Protein AF-A0A954RVG5-F1 (afdb_monomer_lite)

Radius of gyration: 23.66 Å; chains: 1; bounding box: 52×85×51 Å

Foldseek 3Di:
DDDDDDDDDDDDDDPDDPPPDPPPDPDDDQDDLVVLLVCLLVLPLVSQVSLLVLLVVQLPDPAREQPPSSLLSSLSLQLLPLDLSNLVSLLSQLVHHHHSNVQSSLQSNLSSLYPNCLVVLLVLLPPPSYDNLSNLSSLLSCVVVVHVSSLVSLVVQVVVVLCCCVPVVDDDDDSSLVSLLLALDPVSLVVLVVCLVVDDDPSNVSSVVSSVSSNLLNDDLVVLLVLCQDLEVVPLVSNLSSLVSCLVVPAPVCLVCLQPRDHRPVDDCPDPSSVVSNVSSVVSNSSRSSNCSVVD

Secondary structure (DSSP, 8-state):
-------------------------TTSPPPPHHHHHHHHHTT-TTHHHHHHHHHHHHHHSSS--TT-HHHHHHHHHHTT--SHHHHHHHHHHHHH--HHHHHHHHHHHHHH--GGGHHHHHHHTT-TTS-HH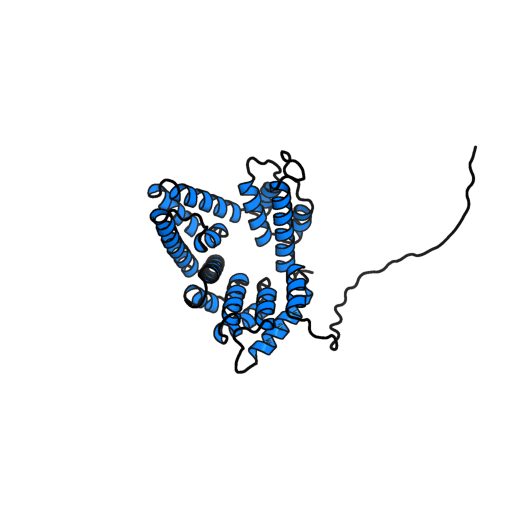HHHHHHHHHHHTT-HHHHHHHHHHHHHHHHHHHHH---SPPHHHHHHHT---HHHHHHHHHHGGG--HHHHHHHHHHHHHHHHHHS-HHHHHHHHH---GGGHHHHHHHHHHHHHH--GGGHHHHHTPPPPTTS-TTSHHHHHHHHHHHHHHHHHHHHTTT--

Sequence (296 aa):
MSTAIQRWWGHATIGAAMLVACVVSAGGEEPTPEELRARIEAADPSVVPIARRWLGKGSDVEQIPEDDPRLVVALNGVEAYQDQESARLAGLLYRRAGGAVRSAAAAAIAAIGTPAVLSDLKQIVWDQRLDLATRCRAAESLVQLNEDLGRQFLLLQYDLYRLELETFGGGNMGPAREALQRLGDESLRAELQRRIPTATGKLRRNIETLLEDMQINSESIPALVARVADPTRANSYARYTALAALSRKGDHQQLALLQDLQPWQELPADHAQQVALRQAARDAVLTIRRRCWQAE

pLDDT: mean 87.05, std 18.52, range [25.8, 98.69]

Structure (mmCIF, N/CA/C/O backbone):
data_AF-A0A954RVG5-F1
#
_entry.id   AF-A0A954RVG5-F1
#
loop_
_atom_site.group_PDB
_atom_site.id
_atom_site.type_symbol
_atom_site.label_atom_id
_atom_site.label_alt_id
_atom_site.label_comp_id
_atom_site.label_asym_id
_atom_site.label_entity_id
_atom_site.label_seq_id
_atom_site.pdbx_PDB_ins_code
_atom_site.Cartn_x
_atom_site.Cartn_y
_atom_site.Cartn_z
_atom_site.occupancy
_atom_site.B_iso_or_equiv
_atom_site.auth_seq_id
_atom_site.auth_comp_id
_atom_site.auth_asym_id
_atom_site.auth_atom_id
_atom_site.pdbx_PDB_model_num
ATOM 1 N N . MET A 1 1 ? 26.357 65.828 14.580 1.00 33.94 1 MET A N 1
ATOM 2 C CA . MET A 1 1 ? 26.135 65.939 13.120 1.00 33.94 1 MET A CA 1
ATOM 3 C C . MET A 1 1 ? 27.484 65.750 12.447 1.00 33.94 1 MET A C 1
ATOM 5 O O . MET A 1 1 ? 28.394 66.460 12.827 1.00 33.94 1 MET A O 1
ATOM 9 N N . SER A 1 2 ? 27.756 64.854 11.513 1.00 33.44 2 SER A N 1
ATOM 10 C CA . SER A 1 2 ? 27.086 63.692 10.934 1.00 33.44 2 SER A CA 1
ATOM 11 C C . SER A 1 2 ? 28.245 62.874 10.345 1.00 33.44 2 SER A C 1
ATOM 13 O O . SER A 1 2 ? 29.152 63.460 9.753 1.00 33.44 2 SER A O 1
ATOM 15 N N . THR A 1 3 ? 28.285 61.570 10.589 1.00 32.97 3 THR A N 1
ATOM 16 C CA . THR A 1 3 ? 29.420 60.700 10.266 1.00 32.97 3 THR A CA 1
ATOM 17 C C . THR A 1 3 ? 29.486 60.398 8.771 1.00 32.97 3 THR A C 1
ATOM 19 O O . THR A 1 3 ? 28.484 60.083 8.134 1.00 32.97 3 THR A O 1
ATOM 22 N N . ALA A 1 4 ? 30.698 60.484 8.228 1.00 32.16 4 ALA A N 1
ATOM 23 C CA . ALA A 1 4 ? 31.070 59.980 6.917 1.00 32.16 4 ALA A CA 1
ATOM 24 C C . ALA A 1 4 ? 30.939 58.449 6.839 1.00 32.16 4 ALA A C 1
ATOM 26 O O . ALA A 1 4 ? 31.095 57.777 7.855 1.00 32.16 4 ALA A O 1
ATOM 27 N N . ILE A 1 5 ? 30.737 57.911 5.629 1.00 35.84 5 ILE A N 1
ATOM 28 C CA . ILE A 1 5 ? 31.632 56.934 4.976 1.00 35.84 5 ILE A CA 1
ATOM 29 C C . ILE A 1 5 ? 31.167 56.681 3.527 1.00 35.84 5 ILE A C 1
ATOM 31 O O . ILE A 1 5 ? 30.031 56.939 3.141 1.00 35.84 5 ILE A O 1
ATOM 35 N N . GLN A 1 6 ? 32.149 56.291 2.722 1.00 32.00 6 GLN A N 1
ATOM 36 C CA . GLN A 1 6 ? 32.281 56.334 1.274 1.00 32.00 6 GLN A CA 1
ATOM 37 C C . GLN A 1 6 ? 31.420 55.359 0.449 1.00 32.00 6 GLN A C 1
ATOM 39 O O . GLN A 1 6 ? 31.084 54.253 0.853 1.00 32.00 6 GLN A O 1
ATOM 44 N N . ARG A 1 7 ? 31.208 55.819 -0.792 1.00 30.69 7 ARG A N 1
ATOM 45 C CA . ARG A 1 7 ? 30.925 55.137 -2.070 1.00 30.69 7 ARG A CA 1
ATOM 46 C C . ARG A 1 7 ? 31.481 53.707 -2.224 1.00 30.69 7 ARG A C 1
ATOM 48 O O . ARG A 1 7 ? 32.674 53.523 -2.014 1.00 30.69 7 ARG A O 1
ATOM 55 N N . TRP A 1 8 ? 30.707 52.830 -2.880 1.00 26.59 8 TRP A N 1
ATOM 56 C CA . TRP A 1 8 ? 31.049 52.257 -4.203 1.00 26.59 8 TRP A CA 1
ATOM 57 C C . TRP A 1 8 ? 29.844 51.562 -4.875 1.00 26.59 8 TRP A C 1
ATOM 59 O O . TRP A 1 8 ? 28.972 51.028 -4.201 1.00 26.59 8 TRP A O 1
ATOM 69 N N . TRP A 1 9 ? 29.783 51.651 -6.209 1.00 34.00 9 TRP A N 1
ATOM 70 C CA . TRP A 1 9 ? 28.701 51.208 -7.104 1.00 34.00 9 TRP A CA 1
ATOM 71 C C . TRP A 1 9 ? 28.963 49.804 -7.673 1.00 34.00 9 TRP A C 1
ATOM 73 O O . TRP A 1 9 ? 30.118 49.443 -7.880 1.00 34.00 9 TRP A O 1
ATOM 83 N N . GLY A 1 10 ? 27.907 49.075 -8.054 1.00 25.80 10 GLY A N 1
ATOM 84 C CA . GLY A 1 10 ? 28.038 47.886 -8.902 1.00 25.80 10 GLY A CA 1
ATOM 85 C C . GLY A 1 10 ? 26.709 47.196 -9.206 1.00 25.80 10 GLY A C 1
ATOM 86 O O . GLY A 1 10 ? 26.202 46.435 -8.394 1.00 25.80 10 GLY A O 1
ATOM 87 N N . HIS A 1 11 ? 26.158 47.476 -10.386 1.00 35.03 11 HIS A N 1
ATOM 88 C CA . HIS A 1 11 ? 24.995 46.817 -10.979 1.00 35.03 11 HIS A CA 1
ATOM 89 C C . HIS A 1 11 ? 25.213 45.307 -11.181 1.00 35.03 11 HIS A C 1
ATOM 91 O O . HIS A 1 11 ? 26.220 44.918 -11.764 1.00 35.03 11 HIS A O 1
ATOM 97 N N . ALA A 1 12 ? 24.217 44.487 -10.834 1.00 25.95 12 ALA A N 1
ATOM 98 C CA . ALA A 1 12 ? 23.963 43.196 -11.479 1.00 25.95 12 ALA A CA 1
ATOM 99 C C . ALA A 1 12 ? 22.501 42.778 -11.250 1.00 25.95 12 ALA A C 1
ATOM 101 O O . ALA A 1 12 ? 22.143 42.182 -10.237 1.00 25.95 12 ALA A O 1
ATOM 102 N N . THR A 1 13 ? 21.641 43.122 -12.202 1.00 34.66 13 THR A N 1
ATOM 103 C CA . THR A 1 13 ? 20.273 42.611 -12.305 1.00 34.66 13 THR A CA 1
ATOM 104 C C . THR A 1 13 ? 20.353 41.181 -12.844 1.00 34.66 13 THR A C 1
ATOM 106 O O . THR A 1 13 ? 20.544 40.987 -14.041 1.00 34.66 13 THR A O 1
ATOM 109 N N . ILE A 1 14 ? 20.245 40.168 -11.980 1.00 30.91 14 ILE A N 1
ATOM 110 C CA . ILE A 1 14 ? 20.099 38.770 -12.414 1.00 30.91 14 ILE A CA 1
ATOM 111 C C . ILE A 1 14 ? 18.604 38.462 -12.475 1.00 30.91 14 ILE A C 1
ATOM 113 O O . ILE A 1 14 ? 17.992 38.014 -11.511 1.00 30.91 14 ILE A O 1
ATOM 117 N N . GLY A 1 15 ? 18.012 38.750 -13.632 1.00 34.16 15 GLY A N 1
ATOM 118 C CA . GLY A 1 15 ? 16.804 38.075 -14.083 1.00 34.16 15 GLY A CA 1
ATOM 119 C C . GLY A 1 15 ? 17.222 36.785 -14.778 1.00 34.16 15 GLY A C 1
ATOM 120 O O . GLY A 1 15 ? 17.688 36.828 -15.911 1.00 34.16 15 GLY A O 1
ATOM 121 N N . ALA A 1 16 ? 17.081 35.651 -14.099 1.00 29.30 16 ALA A N 1
ATOM 122 C CA . ALA A 1 16 ? 17.195 34.335 -14.712 1.00 29.30 16 ALA A CA 1
ATOM 123 C C . ALA A 1 16 ? 15.858 33.618 -14.526 1.00 29.30 16 ALA A C 1
ATOM 125 O O . ALA A 1 16 ? 15.574 33.045 -13.477 1.00 29.30 16 ALA A O 1
ATOM 126 N N . ALA A 1 17 ? 15.015 33.705 -15.555 1.00 33.44 17 ALA A N 1
ATOM 127 C CA . ALA A 1 17 ? 13.885 32.812 -15.725 1.00 33.44 17 ALA A CA 1
ATOM 128 C C . ALA A 1 17 ? 14.432 31.383 -15.849 1.00 33.44 17 ALA A C 1
ATOM 130 O O . ALA A 1 17 ? 15.145 31.060 -16.800 1.00 33.44 17 ALA A O 1
ATOM 131 N N . MET A 1 18 ? 14.128 30.541 -14.864 1.00 28.31 18 MET A N 1
ATOM 132 C CA . MET A 1 18 ? 14.480 29.125 -14.860 1.00 28.31 18 MET A CA 1
ATOM 133 C C . MET A 1 18 ? 13.471 28.372 -15.739 1.00 28.31 18 MET A C 1
ATOM 135 O O . MET A 1 18 ? 12.511 27.776 -15.268 1.00 28.31 18 MET A O 1
ATOM 139 N N . LEU A 1 19 ? 13.670 28.458 -17.053 1.00 31.05 19 LEU A N 1
ATOM 140 C CA . LEU A 1 19 ? 13.076 27.548 -18.027 1.00 31.05 19 LEU A CA 1
ATOM 141 C C . LEU A 1 19 ? 13.917 26.267 -18.008 1.00 31.05 19 LEU A C 1
ATOM 143 O O . LEU A 1 19 ? 14.935 26.168 -18.694 1.00 31.05 19 LEU A O 1
ATOM 147 N N . VAL A 1 20 ? 13.520 25.291 -17.188 1.00 33.19 20 VAL A N 1
ATOM 148 C CA . VAL A 1 20 ? 14.051 23.924 -17.267 1.00 33.19 20 VAL A CA 1
ATOM 149 C C . VAL A 1 20 ? 13.417 23.264 -18.488 1.00 33.19 20 VAL A C 1
ATOM 151 O O . VAL A 1 20 ? 12.418 22.561 -18.410 1.00 33.19 20 VAL A O 1
ATOM 154 N N . ALA A 1 21 ? 13.987 23.539 -19.657 1.00 31.28 21 ALA A N 1
ATOM 155 C CA . ALA A 1 21 ? 13.786 22.698 -20.821 1.00 31.28 21 ALA A CA 1
ATOM 156 C C . ALA A 1 21 ? 14.655 21.445 -20.632 1.00 31.28 21 ALA A C 1
ATOM 158 O O . ALA A 1 21 ? 15.883 21.518 -20.702 1.00 31.28 21 ALA A O 1
ATOM 159 N N . CYS A 1 22 ? 14.021 20.299 -20.372 1.00 32.66 22 CYS A N 1
ATOM 160 C CA . CYS A 1 22 ? 14.660 18.986 -20.412 1.00 32.66 22 CYS A CA 1
ATOM 161 C C . CYS A 1 22 ? 15.203 18.710 -21.820 1.00 32.66 22 CYS A C 1
ATOM 163 O O . CYS A 1 22 ? 14.536 18.123 -22.671 1.00 32.66 22 CYS A O 1
ATOM 165 N N . VAL A 1 23 ? 16.451 19.104 -22.059 1.00 34.56 23 VAL A N 1
ATOM 166 C CA . VAL A 1 23 ? 17.260 18.550 -23.139 1.00 34.56 23 VAL A CA 1
ATOM 167 C C . VAL A 1 23 ? 17.678 17.152 -22.696 1.00 34.56 23 VAL A C 1
ATOM 169 O O . VAL A 1 23 ? 18.592 16.979 -21.892 1.00 34.56 23 VAL A O 1
ATOM 172 N N . VAL A 1 24 ? 16.993 16.136 -23.222 1.00 42.44 24 VAL A N 1
ATOM 173 C CA . VAL A 1 24 ? 17.500 14.762 -23.229 1.00 42.44 24 VAL A CA 1
ATOM 174 C C . VAL A 1 24 ? 18.726 14.757 -24.142 1.00 42.44 24 VAL A C 1
ATOM 176 O O . VAL A 1 24 ? 18.619 14.608 -25.357 1.00 42.44 24 VAL A O 1
ATOM 179 N N . SER A 1 25 ? 19.902 14.988 -23.560 1.00 37.78 25 SER A N 1
ATOM 180 C CA . SER A 1 25 ? 21.171 14.792 -24.252 1.00 37.78 25 SER A CA 1
ATOM 181 C C . SER A 1 25 ? 21.358 13.295 -24.493 1.00 37.78 25 SER A C 1
ATOM 183 O O . SER A 1 25 ? 21.479 12.509 -23.554 1.00 37.78 25 SER A O 1
ATOM 185 N N . ALA A 1 26 ? 21.367 12.894 -25.762 1.00 40.69 26 ALA A N 1
ATOM 186 C CA . ALA A 1 26 ? 21.516 11.514 -26.220 1.00 40.69 26 ALA A CA 1
ATOM 187 C C . ALA A 1 26 ? 22.952 10.950 -26.067 1.00 40.69 26 ALA A C 1
ATOM 189 O O . ALA A 1 26 ? 23.330 10.038 -26.795 1.00 40.69 26 ALA A O 1
ATOM 190 N N . GLY A 1 27 ? 23.756 11.479 -25.138 1.00 45.91 27 GLY A N 1
ATOM 191 C CA . GLY A 1 27 ? 25.156 11.083 -24.934 1.00 45.91 27 GLY A CA 1
ATOM 192 C C . GLY A 1 27 ? 25.626 11.034 -23.477 1.00 45.91 27 GLY A C 1
ATOM 193 O O . GLY A 1 27 ? 26.824 10.918 -23.245 1.00 45.91 27 GLY A O 1
ATOM 194 N N . GLY A 1 28 ? 24.721 11.145 -22.497 1.00 63.22 28 GLY A N 1
ATOM 195 C CA . GLY A 1 28 ? 25.058 10.899 -21.091 1.00 63.22 28 GLY A CA 1
ATOM 196 C C . GLY A 1 28 ? 25.112 9.400 -20.794 1.00 63.22 28 GLY A C 1
ATOM 197 O O . GLY A 1 28 ? 24.270 8.649 -21.287 1.00 63.22 28 GLY A O 1
ATOM 198 N N . GLU A 1 29 ? 26.092 8.972 -20.000 1.00 80.12 29 GLU A N 1
ATOM 199 C CA . GLU A 1 29 ? 26.160 7.617 -19.444 1.00 80.12 29 GLU A CA 1
ATOM 200 C C . GLU A 1 29 ? 24.820 7.276 -18.758 1.00 80.12 29 GLU A C 1
ATOM 202 O O . GLU A 1 29 ? 24.269 8.098 -18.019 1.00 80.12 29 GLU A O 1
ATOM 207 N N . GLU A 1 30 ? 24.227 6.113 -19.073 1.00 86.88 30 GLU A N 1
ATOM 208 C CA . GLU A 1 30 ? 22.997 5.685 -18.390 1.00 86.88 30 GLU A CA 1
ATOM 209 C C . GLU A 1 30 ? 23.305 5.512 -16.897 1.00 86.88 30 GLU A C 1
ATOM 211 O O . GLU A 1 30 ? 24.339 4.924 -16.574 1.00 86.88 30 GLU A O 1
ATOM 216 N N . PRO A 1 31 ? 22.434 5.992 -15.988 1.00 93.88 31 PRO A N 1
ATOM 217 C CA . PRO A 1 31 ? 22.730 5.941 -14.565 1.00 93.88 31 PRO A CA 1
ATOM 218 C C . PRO A 1 31 ? 22.914 4.502 -14.080 1.00 93.88 31 PRO A C 1
ATOM 220 O O . PRO A 1 31 ? 22.364 3.550 -14.634 1.00 93.88 31 PRO A O 1
ATOM 223 N N . THR A 1 32 ? 23.652 4.320 -12.999 1.00 96.38 32 THR A N 1
ATOM 224 C CA . THR A 1 32 ? 23.691 3.030 -12.302 1.00 96.38 32 THR A CA 1
ATOM 225 C C . THR A 1 32 ? 22.349 2.747 -11.601 1.00 96.38 32 THR A C 1
ATOM 227 O O . THR A 1 32 ? 21.565 3.673 -11.353 1.00 96.38 32 THR A O 1
ATOM 230 N N . PRO A 1 33 ? 22.031 1.482 -11.258 1.00 96.19 33 PRO A N 1
ATOM 231 C CA . PRO A 1 33 ? 20.866 1.169 -10.425 1.00 96.19 33 PRO A CA 1
ATOM 232 C C . PRO A 1 33 ? 20.853 1.950 -9.103 1.00 96.19 33 PRO A C 1
ATOM 234 O O . PRO A 1 33 ? 19.797 2.384 -8.649 1.00 96.19 33 PRO A O 1
ATOM 237 N N . GLU A 1 34 ? 22.022 2.170 -8.505 1.00 96.38 34 GLU A N 1
ATOM 238 C CA . GLU A 1 34 ? 22.205 2.921 -7.263 1.00 96.38 34 GLU A CA 1
ATOM 239 C C . GLU A 1 34 ? 21.858 4.399 -7.443 1.00 96.38 34 GLU A C 1
ATOM 241 O O . GLU A 1 34 ? 21.127 4.966 -6.631 1.00 96.38 34 GLU A O 1
ATOM 246 N N . GLU A 1 35 ? 22.316 5.013 -8.534 1.00 95.94 35 GLU A N 1
ATOM 247 C CA . GLU A 1 35 ? 21.978 6.398 -8.866 1.00 95.94 35 GLU A CA 1
ATOM 248 C C . GLU A 1 35 ? 20.483 6.566 -9.137 1.00 95.94 35 GLU A C 1
ATOM 250 O O . GLU A 1 35 ? 19.879 7.529 -8.663 1.00 95.94 35 GLU A O 1
ATOM 255 N N . LEU A 1 36 ? 19.861 5.632 -9.867 1.00 93.81 36 LEU A N 1
ATOM 256 C CA . LEU A 1 36 ? 18.421 5.691 -10.116 1.00 93.81 36 LEU A CA 1
ATOM 257 C C . LEU A 1 36 ? 17.623 5.510 -8.816 1.00 93.81 36 LEU A C 1
ATOM 259 O O . LEU A 1 36 ? 16.643 6.221 -8.602 1.00 93.81 36 LEU A O 1
ATOM 263 N N . ARG A 1 37 ? 18.071 4.626 -7.915 1.00 94.50 37 ARG A N 1
ATOM 264 C CA . ARG A 1 37 ? 17.477 4.437 -6.582 1.00 94.50 37 ARG A CA 1
ATOM 265 C C . ARG A 1 37 ? 17.539 5.717 -5.747 1.00 94.50 37 ARG A C 1
ATOM 267 O O . ARG A 1 37 ? 16.512 6.135 -5.222 1.00 94.50 37 ARG A O 1
ATOM 274 N N . ALA A 1 38 ? 18.692 6.382 -5.701 1.00 93.81 38 ALA A N 1
ATOM 275 C CA . ALA A 1 38 ? 18.841 7.651 -4.987 1.00 93.81 38 ALA A CA 1
ATOM 276 C C . ALA A 1 38 ? 17.907 8.742 -5.546 1.00 93.81 38 ALA A C 1
ATOM 278 O O . ALA A 1 38 ? 17.308 9.506 -4.789 1.00 93.81 38 ALA A O 1
ATOM 279 N N . ARG A 1 39 ? 17.721 8.790 -6.872 1.00 92.88 39 ARG A N 1
ATOM 280 C CA . ARG A 1 39 ? 16.767 9.713 -7.513 1.00 92.88 39 ARG A CA 1
ATOM 281 C C . ARG A 1 39 ? 15.310 9.388 -7.167 1.00 92.88 39 ARG A C 1
ATOM 283 O O . ARG A 1 39 ? 14.530 10.306 -6.922 1.00 92.88 39 ARG A O 1
ATOM 290 N N . ILE A 1 40 ? 14.945 8.105 -7.089 1.00 90.44 40 ILE A N 1
ATOM 291 C CA . ILE A 1 40 ? 13.614 7.666 -6.631 1.00 90.44 40 ILE A CA 1
ATOM 292 C C . ILE A 1 40 ? 13.361 8.128 -5.191 1.00 90.44 40 ILE A C 1
ATOM 294 O O . ILE A 1 40 ? 12.302 8.685 -4.901 1.00 90.44 40 ILE A O 1
ATOM 298 N N . GLU A 1 41 ? 14.329 7.925 -4.297 1.00 90.06 41 GLU A N 1
ATOM 299 C CA . GLU A 1 41 ? 14.250 8.340 -2.889 1.00 90.06 41 GLU A CA 1
ATOM 300 C C . GLU A 1 41 ? 14.132 9.862 -2.741 1.00 90.06 41 GLU A C 1
ATOM 302 O O . GLU A 1 41 ? 13.373 10.351 -1.904 1.00 90.06 41 GLU A O 1
ATOM 307 N N . ALA A 1 42 ? 14.818 10.615 -3.602 1.00 90.06 42 ALA A N 1
ATOM 308 C CA . ALA A 1 42 ? 14.743 12.071 -3.657 1.00 90.06 42 ALA A CA 1
ATOM 309 C C . ALA A 1 42 ? 13.446 12.611 -4.288 1.00 90.06 42 ALA A C 1
ATOM 311 O O . ALA A 1 42 ? 13.252 13.827 -4.318 1.00 90.06 42 ALA A O 1
ATOM 312 N N . ALA A 1 43 ? 12.562 11.738 -4.781 1.00 88.06 43 ALA A N 1
ATOM 313 C CA . ALA A 1 43 ? 11.399 12.118 -5.570 1.00 88.06 43 ALA A CA 1
ATOM 314 C C . ALA A 1 43 ? 11.771 12.990 -6.798 1.00 88.06 43 ALA A C 1
ATOM 316 O O . ALA A 1 43 ? 11.108 13.987 -7.074 1.00 88.06 43 ALA A O 1
ATOM 317 N N . ASP A 1 44 ? 12.814 12.616 -7.550 1.00 88.19 44 ASP A N 1
ATOM 318 C CA . ASP A 1 44 ? 13.188 13.254 -8.824 1.00 88.19 44 ASP A CA 1
ATOM 319 C C . ASP A 1 44 ? 12.348 12.714 -10.013 1.00 88.19 44 ASP A C 1
ATOM 321 O O . ASP A 1 44 ? 12.430 11.521 -10.326 1.00 88.19 44 ASP A O 1
ATOM 325 N N . PRO A 1 45 ? 11.572 13.559 -10.725 1.00 84.88 45 PRO A N 1
ATOM 326 C CA . PRO A 1 45 ? 10.753 13.129 -11.864 1.00 84.88 45 PRO A CA 1
ATOM 327 C C . PRO A 1 45 ? 11.570 12.647 -13.077 1.00 84.88 45 PRO A C 1
ATOM 329 O O . PRO A 1 45 ? 11.039 11.938 -13.935 1.00 84.88 45 PRO A O 1
ATOM 332 N N . SER A 1 46 ? 12.874 12.951 -13.162 1.00 87.62 46 SER A N 1
ATOM 333 C CA . SER A 1 46 ? 13.745 12.467 -14.247 1.00 87.62 46 SER A CA 1
ATOM 334 C C . SER A 1 46 ? 13.856 10.935 -14.301 1.00 87.62 46 SER A C 1
ATOM 336 O O . SER A 1 46 ? 14.237 10.369 -15.330 1.00 87.62 46 SER A O 1
ATOM 338 N N . VAL A 1 47 ? 13.472 10.252 -13.216 1.00 89.69 47 VAL A N 1
ATOM 339 C CA . VAL A 1 47 ? 13.435 8.791 -13.093 1.00 89.69 47 VAL A CA 1
ATOM 340 C C . VAL A 1 47 ? 12.538 8.140 -14.149 1.00 89.69 47 VAL A C 1
ATOM 342 O O . VAL A 1 47 ? 12.918 7.098 -14.678 1.00 89.69 47 VAL A O 1
ATOM 345 N N . VAL A 1 48 ? 11.376 8.711 -14.496 1.00 87.69 48 VAL A N 1
ATOM 346 C CA . VAL A 1 48 ? 10.372 8.029 -15.354 1.00 87.69 48 VAL A CA 1
ATOM 347 C C . VAL A 1 48 ? 10.892 7.611 -16.708 1.00 87.69 48 VAL A C 1
ATOM 349 O O . VAL A 1 48 ? 10.798 6.424 -17.031 1.00 87.69 48 VAL A O 1
ATOM 352 N N . PRO A 1 49 ? 11.399 8.541 -17.542 1.00 90.62 49 PRO A N 1
ATOM 353 C CA . PRO A 1 49 ? 11.843 8.169 -18.874 1.00 90.62 49 PRO A CA 1
ATOM 354 C C . PRO A 1 49 ? 12.993 7.159 -18.821 1.00 90.62 49 PRO A C 1
ATOM 356 O O . PRO A 1 49 ? 13.134 6.357 -19.743 1.00 90.62 49 PRO A O 1
ATOM 359 N N . ILE A 1 50 ? 13.798 7.167 -17.754 1.00 93.19 50 ILE A N 1
ATOM 360 C CA . ILE A 1 50 ? 14.911 6.233 -17.563 1.00 93.19 50 ILE A CA 1
ATOM 361 C C . ILE A 1 50 ? 14.378 4.854 -17.158 1.00 93.19 50 ILE A C 1
ATOM 363 O O . ILE A 1 50 ? 14.679 3.865 -17.826 1.00 93.19 50 ILE A O 1
ATOM 367 N N . ALA A 1 51 ? 13.519 4.794 -16.139 1.00 94.06 51 ALA A N 1
ATOM 368 C CA . ALA A 1 51 ? 12.899 3.566 -15.660 1.00 94.06 51 ALA A CA 1
ATOM 369 C C . ALA A 1 51 ? 12.106 2.875 -16.777 1.00 94.06 51 ALA A C 1
ATOM 371 O O . ALA A 1 51 ? 12.367 1.716 -17.085 1.00 94.06 51 ALA A O 1
ATOM 372 N N . ARG A 1 52 ? 11.219 3.590 -17.482 1.00 93.50 52 ARG A N 1
ATOM 373 C CA . ARG A 1 52 ? 10.450 3.012 -18.600 1.00 93.50 52 ARG A CA 1
ATOM 374 C C . ARG A 1 52 ? 11.344 2.500 -19.725 1.00 93.50 52 ARG A C 1
ATOM 376 O O . ARG A 1 52 ? 11.058 1.453 -20.295 1.00 93.50 52 ARG A O 1
ATOM 383 N N . ARG A 1 53 ? 12.451 3.188 -20.024 1.00 94.94 53 ARG A N 1
ATOM 384 C CA . ARG A 1 53 ? 13.428 2.716 -21.015 1.00 94.94 53 ARG A CA 1
ATOM 385 C C . ARG A 1 53 ? 14.087 1.409 -20.577 1.00 94.94 53 ARG A C 1
ATOM 387 O O . ARG A 1 53 ? 14.235 0.515 -21.405 1.00 94.94 53 ARG A O 1
ATOM 394 N N . TRP A 1 54 ? 14.474 1.286 -19.307 1.00 96.06 54 TRP A N 1
ATOM 395 C CA . TRP A 1 54 ? 15.031 0.042 -18.765 1.00 96.06 54 TRP A CA 1
ATOM 396 C C . TRP A 1 54 ? 14.025 -1.101 -18.818 1.00 96.06 54 TRP A C 1
ATOM 398 O O . TRP A 1 54 ? 14.363 -2.175 -19.310 1.00 96.06 54 TRP A O 1
ATOM 408 N N . LEU A 1 55 ? 12.782 -0.854 -18.397 1.00 96.31 55 LEU A N 1
ATOM 409 C CA . LEU A 1 55 ? 11.712 -1.850 -18.457 1.00 96.31 55 LEU A CA 1
ATOM 410 C C . LEU A 1 55 ? 11.398 -2.263 -19.896 1.00 96.31 55 LEU A C 1
ATOM 412 O O . LEU A 1 55 ? 11.233 -3.449 -20.150 1.00 96.31 55 LEU A O 1
ATOM 416 N N . GLY A 1 56 ? 11.368 -1.315 -20.838 1.00 95.12 56 GLY A N 1
ATOM 417 C CA . GLY A 1 56 ? 11.180 -1.589 -22.263 1.00 95.12 56 GLY A CA 1
ATOM 418 C C . GLY A 1 56 ? 12.257 -2.528 -22.801 1.00 95.12 56 GLY A C 1
ATOM 419 O O . GLY A 1 56 ? 11.938 -3.636 -23.226 1.00 95.12 56 GLY A O 1
ATOM 420 N N . LYS A 1 57 ? 13.537 -2.148 -22.654 1.00 94.38 57 LYS A N 1
ATOM 421 C CA . LYS A 1 57 ? 14.680 -2.986 -23.063 1.00 94.38 57 LYS A CA 1
ATOM 422 C C . LYS A 1 57 ? 14.638 -4.373 -22.411 1.00 94.38 57 LYS A C 1
ATOM 424 O O . LYS A 1 57 ? 14.862 -5.372 -23.085 1.00 94.38 57 LYS A O 1
ATOM 429 N N . GLY A 1 58 ? 14.338 -4.444 -21.113 1.00 91.25 58 GLY A N 1
ATOM 430 C CA . GLY A 1 58 ? 14.238 -5.710 -20.384 1.00 91.25 58 GLY A CA 1
ATOM 431 C C . GLY A 1 58 ? 13.005 -6.539 -20.729 1.00 91.25 58 GLY A C 1
ATOM 432 O O . GLY A 1 58 ? 13.007 -7.743 -20.516 1.00 91.25 58 GLY A O 1
ATOM 433 N N . SER A 1 59 ? 11.952 -5.935 -21.276 1.00 90.19 59 SER A N 1
ATOM 434 C CA . SER A 1 59 ? 10.785 -6.672 -21.762 1.00 90.19 59 SER A CA 1
ATOM 435 C C . SER A 1 59 ? 10.991 -7.252 -23.165 1.00 90.19 59 SER A C 1
ATOM 437 O O . SER A 1 59 ? 10.314 -8.216 -23.519 1.00 90.19 59 SER A O 1
ATOM 439 N N . ASP A 1 60 ? 11.946 -6.726 -23.935 1.00 92.25 60 ASP A N 1
ATOM 440 C CA . ASP A 1 60 ? 12.224 -7.156 -25.312 1.00 92.25 60 ASP A CA 1
ATOM 441 C C . ASP A 1 60 ? 13.202 -8.338 -25.400 1.00 92.25 60 ASP A C 1
ATOM 443 O O . ASP A 1 60 ? 13.291 -8.989 -26.441 1.00 92.25 60 ASP A O 1
ATOM 447 N N . VAL A 1 61 ? 13.923 -8.661 -24.320 1.00 91.69 61 VAL A N 1
ATOM 448 C CA . VAL A 1 61 ? 14.823 -9.824 -24.309 1.00 91.69 61 VAL A CA 1
ATOM 449 C C . VAL A 1 61 ? 14.035 -11.134 -24.292 1.00 91.69 61 VAL A C 1
ATOM 451 O O . VAL A 1 61 ? 12.935 -11.217 -23.741 1.00 91.69 61 VAL A O 1
ATOM 454 N N . GLU A 1 62 ? 14.601 -12.181 -24.891 1.00 89.88 62 GLU A N 1
ATOM 455 C CA . GLU A 1 62 ? 13.982 -13.511 -24.939 1.00 89.88 62 GLU A CA 1
ATOM 456 C C . GLU A 1 62 ? 13.869 -14.118 -23.533 1.00 89.88 62 GLU A C 1
ATOM 458 O O . GLU A 1 62 ? 12.778 -14.515 -23.109 1.00 89.88 62 GLU A O 1
ATOM 463 N N . GLN A 1 63 ? 14.976 -14.084 -22.784 1.00 93.25 63 GLN A N 1
ATOM 464 C CA . GLN A 1 63 ? 15.077 -14.560 -21.410 1.00 93.25 63 GLN A CA 1
ATOM 465 C C . GLN A 1 63 ? 15.385 -13.398 -20.464 1.00 93.25 63 GLN A C 1
ATOM 467 O O . GLN A 1 63 ? 16.447 -12.782 -20.535 1.00 93.25 63 GLN A O 1
ATOM 472 N N . ILE A 1 64 ? 14.442 -13.108 -19.568 1.00 94.75 64 ILE A N 1
ATOM 473 C CA . ILE A 1 64 ? 14.569 -12.034 -18.581 1.00 94.75 64 ILE A CA 1
ATOM 474 C C . ILE A 1 64 ? 15.347 -12.578 -17.377 1.00 94.75 64 ILE A C 1
ATOM 476 O O . ILE A 1 64 ? 14.893 -13.565 -16.788 1.00 94.75 64 ILE A O 1
ATOM 480 N N . PRO A 1 65 ? 16.482 -11.969 -16.986 1.00 94.06 65 PRO A N 1
ATOM 481 C CA . PRO A 1 65 ? 17.203 -12.386 -15.790 1.00 94.06 65 PRO A CA 1
ATOM 482 C C . PRO A 1 65 ? 16.328 -12.215 -14.544 1.00 94.06 65 PRO A C 1
ATOM 484 O O . PRO A 1 65 ? 15.680 -11.184 -14.370 1.00 94.06 65 PRO A O 1
ATOM 487 N N . GLU A 1 66 ? 16.312 -13.223 -13.673 1.00 94.25 66 GLU A N 1
ATOM 488 C CA . GLU A 1 66 ? 15.425 -13.248 -12.502 1.00 94.25 66 GLU A CA 1
ATOM 489 C C . GLU A 1 66 ? 15.758 -12.171 -11.461 1.00 94.25 66 GLU A C 1
ATOM 491 O O . GLU A 1 66 ? 14.859 -11.691 -10.773 1.00 94.25 66 GLU A O 1
ATOM 496 N N . ASP A 1 67 ? 17.023 -11.748 -11.405 1.00 95.00 67 ASP A N 1
ATOM 497 C CA . ASP A 1 67 ? 17.556 -10.825 -10.400 1.00 95.00 67 ASP A CA 1
ATOM 498 C C . ASP A 1 67 ? 18.214 -9.585 -11.029 1.00 95.00 67 ASP A C 1
ATOM 500 O O . ASP A 1 67 ? 19.190 -9.057 -10.501 1.00 95.00 67 ASP A O 1
ATOM 504 N N . ASP A 1 68 ? 17.711 -9.110 -12.178 1.00 96.56 68 ASP A N 1
ATOM 505 C CA . ASP A 1 68 ? 18.247 -7.902 -12.819 1.00 96.56 68 ASP A CA 1
ATOM 506 C C . ASP A 1 68 ? 18.003 -6.655 -11.935 1.00 96.56 68 ASP A C 1
ATOM 508 O O . ASP A 1 68 ? 16.856 -6.198 -11.805 1.00 96.56 68 ASP A O 1
ATOM 512 N N . PRO A 1 69 ? 19.058 -6.042 -11.356 1.00 96.38 69 PRO A N 1
ATOM 513 C CA . PRO A 1 69 ? 18.902 -4.909 -10.452 1.00 96.38 69 PRO A CA 1
ATOM 514 C C . PRO A 1 69 ? 18.351 -3.667 -11.161 1.00 96.38 69 PRO A C 1
ATOM 516 O O . PRO A 1 69 ? 17.683 -2.854 -10.521 1.00 96.38 69 PRO A O 1
ATOM 519 N N . ARG A 1 70 ? 18.581 -3.511 -12.473 1.00 96.38 70 ARG A N 1
ATOM 520 C CA . ARG A 1 70 ? 18.011 -2.401 -13.247 1.00 96.38 70 ARG A CA 1
ATOM 521 C C . ARG A 1 70 ? 16.504 -2.545 -13.334 1.00 96.38 70 ARG A C 1
ATOM 523 O O . ARG A 1 70 ? 15.793 -1.577 -13.081 1.00 96.38 70 ARG A O 1
ATOM 530 N N . LEU A 1 71 ? 16.010 -3.743 -13.642 1.00 97.38 71 LEU A N 1
ATOM 531 C CA . LEU A 1 71 ? 14.570 -3.982 -13.733 1.00 97.38 71 LEU A CA 1
ATOM 532 C C . LEU A 1 71 ? 13.893 -3.824 -12.377 1.00 97.38 71 LEU A C 1
ATOM 534 O O . LEU A 1 71 ? 12.875 -3.145 -12.301 1.00 97.38 71 LEU A O 1
ATOM 538 N N . VAL A 1 72 ? 14.485 -4.354 -11.305 1.00 97.25 72 VAL A N 1
ATOM 539 C CA . VAL A 1 72 ? 13.945 -4.189 -9.946 1.00 97.25 72 VAL A CA 1
ATOM 540 C C . VAL A 1 72 ? 13.860 -2.710 -9.556 1.00 97.25 72 VAL A C 1
ATOM 542 O O . VAL A 1 72 ? 12.808 -2.247 -9.119 1.00 97.25 72 VAL A O 1
ATOM 545 N N . VAL A 1 73 ? 14.932 -1.934 -9.751 1.00 96.31 73 VAL A N 1
ATOM 546 C CA . VAL A 1 73 ? 14.919 -0.498 -9.422 1.00 96.31 73 VAL A CA 1
ATOM 547 C C . VAL A 1 73 ? 13.947 0.271 -10.314 1.00 96.31 73 VAL A C 1
ATOM 549 O O . VAL A 1 73 ? 13.224 1.133 -9.821 1.00 96.31 73 VAL A O 1
ATOM 552 N N . ALA A 1 74 ? 13.884 -0.043 -11.607 1.00 96.06 74 ALA A N 1
ATOM 553 C CA . ALA A 1 74 ? 12.954 0.612 -12.516 1.00 96.06 74 ALA A CA 1
ATOM 554 C C . ALA A 1 74 ? 11.487 0.305 -12.169 1.00 96.06 74 ALA A C 1
ATOM 556 O O . ALA A 1 74 ? 10.660 1.210 -12.241 1.00 96.06 74 ALA A O 1
ATOM 557 N N . LEU A 1 75 ? 11.170 -0.919 -11.732 1.00 96.50 75 LEU A N 1
ATOM 558 C CA . LEU A 1 75 ? 9.840 -1.304 -11.244 1.00 96.50 75 LEU A CA 1
ATOM 559 C C . LEU A 1 75 ? 9.444 -0.493 -10.003 1.00 96.50 75 LEU A C 1
ATOM 561 O O . LEU A 1 75 ? 8.360 0.085 -9.978 1.00 96.50 75 LEU A O 1
ATOM 565 N N . ASN A 1 76 ? 10.359 -0.340 -9.042 1.00 91.56 76 ASN A N 1
ATOM 566 C CA . ASN A 1 76 ? 10.161 0.540 -7.882 1.00 91.56 76 ASN A CA 1
ATOM 567 C C . ASN A 1 76 ? 10.025 2.017 -8.286 1.00 91.56 76 ASN A C 1
ATOM 569 O O . ASN A 1 76 ? 9.351 2.794 -7.619 1.00 91.56 76 ASN A O 1
ATOM 573 N N . GLY A 1 77 ? 10.676 2.427 -9.375 1.00 90.06 77 GLY A N 1
ATOM 574 C CA . GLY A 1 77 ? 10.546 3.776 -9.914 1.00 90.06 77 GLY A CA 1
ATOM 575 C C . GLY A 1 77 ? 9.167 4.029 -10.511 1.00 90.06 77 GLY A C 1
ATOM 576 O O . GLY A 1 77 ? 8.606 5.099 -10.296 1.00 90.06 77 GLY A O 1
ATOM 577 N N . VAL A 1 78 ? 8.602 3.051 -11.228 1.00 90.81 78 VAL A N 1
ATOM 578 C CA . VAL A 1 78 ? 7.300 3.205 -11.893 1.00 90.81 78 VAL A CA 1
ATOM 579 C C . VAL A 1 78 ? 6.096 2.892 -10.999 1.00 90.81 78 VAL A C 1
ATOM 581 O O . VAL A 1 78 ? 4.986 3.274 -11.352 1.00 90.81 78 VAL A O 1
ATOM 584 N N . GLU A 1 79 ? 6.277 2.252 -9.838 1.00 88.12 79 GLU A N 1
ATOM 585 C CA . GLU A 1 79 ? 5.162 1.865 -8.952 1.00 88.12 79 GLU A CA 1
ATOM 586 C C . GLU A 1 79 ? 4.327 3.055 -8.450 1.00 88.12 79 GLU A C 1
ATOM 588 O O . GLU A 1 79 ? 3.144 2.910 -8.148 1.00 88.12 79 GLU A O 1
ATOM 593 N N . ALA A 1 80 ? 4.936 4.244 -8.375 1.00 77.62 80 ALA A N 1
ATOM 594 C CA . ALA A 1 80 ? 4.259 5.472 -7.965 1.00 77.62 80 ALA A CA 1
ATOM 595 C C . ALA A 1 80 ? 3.426 6.106 -9.097 1.00 77.62 80 ALA A C 1
ATOM 597 O O . ALA A 1 80 ? 2.666 7.042 -8.844 1.00 77.62 80 ALA A O 1
ATOM 598 N N . TYR A 1 81 ? 3.568 5.611 -10.333 1.00 78.38 81 TYR A N 1
ATOM 599 C CA . TYR A 1 81 ? 2.964 6.182 -11.530 1.00 78.38 81 TYR A CA 1
ATOM 600 C C . TYR A 1 81 ? 1.733 5.403 -11.966 1.00 78.38 81 TYR A C 1
ATOM 602 O O . TYR A 1 81 ? 1.810 4.319 -12.539 1.00 78.38 81 TYR A O 1
ATOM 610 N N . GLN A 1 82 ? 0.572 6.013 -11.767 1.00 78.19 82 GLN A N 1
ATOM 611 C CA . GLN A 1 82 ? -0.719 5.435 -12.127 1.00 78.19 82 GLN A CA 1
ATOM 612 C C . GLN A 1 82 ? -1.049 5.634 -13.616 1.00 78.19 82 GLN A C 1
ATOM 614 O O . GLN A 1 82 ? -2.121 6.118 -13.968 1.00 78.19 82 GLN A O 1
ATOM 619 N N . ASP A 1 83 ? -0.121 5.284 -14.510 1.00 85.50 83 ASP A N 1
ATOM 620 C CA . ASP A 1 83 ? -0.295 5.418 -15.958 1.00 85.50 83 ASP A CA 1
ATOM 621 C C . ASP A 1 83 ? -0.285 4.080 -16.701 1.00 85.50 83 ASP A C 1
ATOM 623 O O . ASP A 1 83 ? 0.212 3.057 -16.225 1.00 85.50 83 ASP A O 1
ATOM 627 N N . GLN A 1 84 ? -0.837 4.111 -17.913 1.00 88.69 84 GLN A N 1
ATOM 628 C CA . GLN A 1 84 ? -1.030 2.929 -18.743 1.00 88.69 84 GLN A CA 1
ATOM 629 C C . GLN A 1 84 ? 0.282 2.295 -19.226 1.00 88.69 84 GLN A C 1
ATOM 631 O O . GLN A 1 84 ? 0.340 1.076 -19.373 1.00 88.69 84 GLN A O 1
ATOM 636 N N . GLU A 1 85 ? 1.332 3.080 -19.474 1.00 91.38 85 GLU A N 1
ATOM 637 C CA . GLU A 1 85 ? 2.590 2.547 -20.001 1.00 91.38 85 GLU A CA 1
ATOM 638 C C . GLU A 1 85 ? 3.379 1.826 -18.906 1.00 91.38 85 GLU A C 1
ATOM 640 O O . GLU A 1 85 ? 3.839 0.701 -19.107 1.00 91.38 85 GLU A O 1
ATOM 645 N N . SER A 1 86 ? 3.458 2.425 -17.718 1.00 92.44 86 SER A N 1
ATOM 646 C CA . SER A 1 86 ? 4.037 1.790 -16.529 1.00 92.44 86 SER A CA 1
ATOM 647 C C . SER A 1 86 ? 3.300 0.494 -16.174 1.00 92.44 86 SER A C 1
ATOM 649 O O . SER A 1 86 ? 3.934 -0.545 -15.979 1.00 92.44 86 SER A O 1
ATOM 651 N N . ALA A 1 87 ? 1.962 0.528 -16.192 1.00 93.69 87 ALA A N 1
ATOM 652 C CA . ALA A 1 87 ? 1.106 -0.645 -16.019 1.00 93.69 87 ALA A CA 1
ATOM 653 C C . ALA A 1 87 ? 1.431 -1.759 -17.027 1.00 93.69 87 ALA A C 1
ATOM 655 O O . ALA A 1 87 ? 1.633 -2.916 -16.650 1.00 93.69 87 ALA A O 1
ATOM 656 N N . ARG A 1 88 ? 1.505 -1.408 -18.316 1.00 95.00 88 ARG A N 1
ATOM 657 C CA . ARG A 1 88 ? 1.774 -2.350 -19.407 1.00 95.00 88 ARG A CA 1
ATOM 658 C C . ARG A 1 88 ? 3.135 -3.026 -19.243 1.00 95.00 88 ARG A C 1
ATOM 660 O O . ARG A 1 88 ? 3.220 -4.250 -19.352 1.00 95.00 88 ARG A O 1
ATOM 667 N N . LEU A 1 89 ? 4.183 -2.243 -18.984 1.00 95.81 89 LEU A N 1
ATOM 668 C CA . LEU A 1 89 ? 5.553 -2.737 -18.822 1.00 95.81 89 LEU A CA 1
ATOM 669 C C . LEU A 1 89 ? 5.687 -3.646 -17.593 1.00 95.81 89 LEU A C 1
ATOM 671 O O . LEU A 1 89 ? 6.231 -4.746 -17.706 1.00 95.81 89 LEU A O 1
ATOM 675 N N . ALA A 1 90 ? 5.131 -3.239 -16.448 1.00 96.94 90 ALA A N 1
ATOM 676 C CA . ALA A 1 90 ? 5.130 -4.064 -15.243 1.00 96.94 90 ALA A CA 1
ATOM 677 C C . ALA A 1 90 ? 4.369 -5.386 -15.464 1.00 96.94 90 ALA A C 1
ATOM 679 O O . ALA A 1 90 ? 4.883 -6.452 -15.129 1.00 96.94 90 ALA A O 1
ATOM 680 N N . GLY A 1 91 ? 3.202 -5.346 -16.118 1.00 96.19 91 GLY A N 1
ATOM 681 C CA . GLY A 1 91 ? 2.428 -6.541 -16.476 1.00 96.19 91 GLY A CA 1
ATOM 682 C C . GLY A 1 91 ? 3.202 -7.531 -17.355 1.00 96.19 91 GLY A C 1
ATOM 683 O O . GLY A 1 91 ? 3.163 -8.742 -17.123 1.00 96.19 91 GLY A O 1
ATOM 684 N N . LEU A 1 92 ? 3.948 -7.038 -18.352 1.00 95.94 9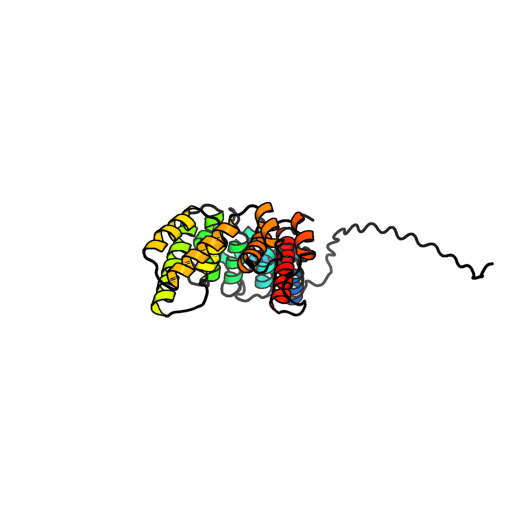2 LEU A N 1
ATOM 685 C CA . LEU A 1 92 ? 4.788 -7.887 -19.208 1.00 95.94 92 LEU A CA 1
ATOM 686 C C . LEU A 1 92 ? 5.869 -8.618 -18.405 1.00 95.94 92 LEU A C 1
ATOM 688 O O . LEU A 1 92 ? 6.033 -9.831 -18.566 1.00 95.94 92 LEU A O 1
ATOM 692 N N . LEU A 1 93 ? 6.569 -7.897 -17.527 1.00 97.12 93 LEU A N 1
ATOM 693 C CA . LEU A 1 93 ? 7.617 -8.467 -16.681 1.00 97.12 93 LEU A CA 1
ATOM 694 C C . LEU A 1 93 ? 7.043 -9.446 -15.655 1.00 97.12 93 LEU A C 1
ATOM 696 O O . LEU A 1 93 ? 7.586 -10.537 -15.503 1.00 97.12 93 LEU A O 1
ATOM 700 N N . TYR A 1 94 ? 5.907 -9.130 -15.026 1.00 97.62 94 TYR A N 1
ATOM 701 C CA . TYR A 1 94 ? 5.238 -10.044 -14.098 1.00 97.62 94 TYR A CA 1
ATOM 702 C C . TYR A 1 94 ? 4.917 -11.387 -14.759 1.00 97.62 94 TYR A C 1
ATOM 704 O O . TYR A 1 94 ? 5.154 -12.443 -14.175 1.00 97.62 94 TYR A O 1
ATOM 712 N N . ARG A 1 95 ? 4.412 -11.385 -15.996 1.00 95.38 95 ARG A N 1
ATOM 713 C CA . ARG A 1 95 ? 4.057 -12.633 -16.685 1.00 95.38 95 ARG A CA 1
ATOM 714 C C . ARG A 1 95 ? 5.288 -13.453 -17.077 1.00 95.38 95 ARG A C 1
ATOM 716 O O . ARG A 1 95 ? 5.259 -14.673 -16.913 1.00 95.38 95 ARG A O 1
ATOM 723 N N . ARG A 1 96 ? 6.360 -12.805 -17.547 1.00 95.25 96 ARG A N 1
ATOM 724 C CA . ARG A 1 96 ? 7.504 -13.474 -18.196 1.00 95.25 96 ARG A CA 1
ATOM 725 C C . ARG A 1 96 ? 8.720 -13.729 -17.300 1.00 95.25 96 ARG A C 1
ATOM 727 O O . ARG A 1 96 ? 9.441 -14.683 -17.563 1.00 95.25 96 ARG A O 1
ATOM 734 N N . ALA A 1 97 ? 8.963 -12.911 -16.278 1.00 95.06 97 ALA A N 1
ATOM 735 C CA . ALA A 1 97 ? 10.158 -13.021 -15.440 1.00 95.06 97 ALA A CA 1
ATOM 736 C C . ALA A 1 97 ? 10.011 -14.061 -14.312 1.00 95.06 97 ALA A C 1
ATOM 738 O O . ALA A 1 97 ? 8.900 -14.461 -13.945 1.00 95.06 97 ALA A O 1
ATOM 739 N N . GLY A 1 98 ? 11.139 -14.488 -13.745 1.00 94.50 98 GLY A N 1
ATOM 740 C CA . GLY A 1 98 ? 11.228 -15.229 -12.482 1.00 94.50 98 GLY A CA 1
ATOM 741 C C . GLY A 1 98 ? 11.728 -14.346 -11.331 1.00 94.50 98 GLY A C 1
ATOM 742 O O . GLY A 1 98 ? 11.809 -13.126 -11.483 1.00 94.50 98 GLY A O 1
ATOM 743 N N . GLY A 1 99 ? 12.032 -14.976 -10.194 1.00 95.31 99 GLY A N 1
ATOM 744 C CA . GLY A 1 99 ? 12.713 -14.386 -9.030 1.00 95.31 99 GLY A CA 1
ATOM 745 C C . GLY A 1 99 ? 12.308 -12.965 -8.623 1.00 95.31 99 GLY A C 1
ATOM 746 O O . GLY A 1 99 ? 11.120 -12.628 -8.551 1.00 95.31 99 GLY A O 1
ATOM 747 N N . ALA A 1 100 ? 13.311 -12.139 -8.312 1.00 96.56 100 ALA A N 1
ATOM 748 C CA . ALA A 1 100 ? 13.124 -10.791 -7.784 1.00 96.56 100 ALA A CA 1
ATOM 749 C C . ALA A 1 100 ? 12.401 -9.852 -8.761 1.00 96.56 100 ALA A C 1
ATOM 751 O O . ALA A 1 100 ? 11.592 -9.028 -8.329 1.00 96.56 100 ALA A O 1
ATOM 752 N N . VAL A 1 101 ? 12.627 -9.992 -10.071 1.00 97.62 101 VAL A N 1
ATOM 753 C CA . VAL A 1 101 ? 11.964 -9.163 -11.089 1.00 97.62 101 VAL A CA 1
ATOM 754 C C . VAL A 1 101 ? 10.456 -9.415 -11.109 1.00 97.62 101 VAL A C 1
ATOM 756 O O . VAL A 1 101 ? 9.684 -8.457 -11.161 1.00 97.62 101 VAL A O 1
ATOM 759 N N . ARG A 1 102 ? 10.001 -10.673 -11.000 1.00 97.56 102 ARG A N 1
ATOM 760 C CA . ARG A 1 102 ? 8.562 -10.984 -10.895 1.00 97.56 102 ARG A CA 1
ATOM 761 C C . ARG A 1 102 ? 7.946 -10.356 -9.649 1.00 97.56 102 ARG A C 1
ATOM 763 O O . ARG A 1 102 ? 6.867 -9.770 -9.743 1.00 97.56 102 ARG A O 1
ATOM 770 N N . SER A 1 103 ? 8.612 -10.488 -8.504 1.00 97.31 103 SER A N 1
ATOM 771 C CA . SER A 1 103 ? 8.123 -9.948 -7.233 1.00 97.31 103 SER A CA 1
ATOM 772 C C . SER A 1 103 ? 8.021 -8.425 -7.271 1.00 97.31 103 SER A C 1
ATOM 774 O O . SER A 1 103 ? 6.975 -7.873 -6.933 1.00 97.31 103 SER A O 1
ATOM 776 N N . ALA A 1 104 ? 9.053 -7.750 -7.781 1.00 97.50 104 ALA A N 1
ATOM 777 C CA . ALA A 1 104 ? 9.035 -6.304 -7.983 1.00 97.50 104 ALA A CA 1
A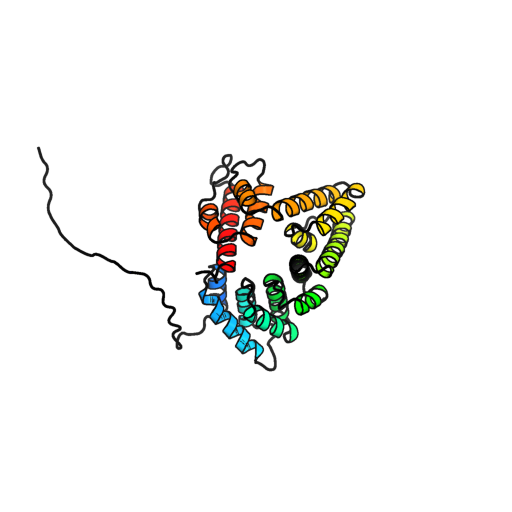TOM 778 C C . ALA A 1 104 ? 7.935 -5.880 -8.971 1.00 97.50 104 ALA A C 1
ATOM 780 O O . ALA A 1 104 ? 7.261 -4.875 -8.759 1.00 97.50 104 ALA A O 1
ATOM 781 N N . ALA A 1 105 ? 7.690 -6.667 -10.024 1.00 98.06 105 ALA A N 1
ATOM 782 C CA . ALA A 1 105 ? 6.664 -6.353 -11.012 1.00 98.06 105 ALA A CA 1
ATOM 783 C C . ALA A 1 105 ? 5.258 -6.477 -10.421 1.00 98.06 105 ALA A C 1
ATOM 785 O O . ALA A 1 105 ? 4.418 -5.607 -10.642 1.00 98.06 105 ALA A O 1
ATOM 786 N N . ALA A 1 106 ? 5.012 -7.515 -9.619 1.00 98.19 106 ALA A N 1
ATOM 787 C CA . ALA A 1 106 ? 3.757 -7.678 -8.899 1.00 98.19 106 ALA A CA 1
ATOM 788 C C . ALA A 1 106 ? 3.523 -6.549 -7.882 1.00 98.19 106 ALA A C 1
ATOM 790 O O . ALA A 1 106 ? 2.411 -6.025 -7.799 1.00 98.19 106 ALA A O 1
ATOM 791 N N . ALA A 1 107 ? 4.563 -6.139 -7.148 1.00 97.25 107 ALA A N 1
ATOM 792 C CA . ALA A 1 107 ? 4.492 -5.007 -6.227 1.00 97.25 107 ALA A CA 1
ATOM 793 C C . ALA A 1 107 ? 4.166 -3.696 -6.959 1.00 97.25 107 ALA A C 1
ATOM 795 O O . ALA A 1 107 ? 3.268 -2.967 -6.529 1.00 97.25 107 ALA A O 1
ATOM 796 N N . ALA A 1 108 ? 4.811 -3.453 -8.105 1.00 96.56 108 ALA A N 1
ATOM 797 C CA . ALA A 1 108 ? 4.536 -2.293 -8.940 1.00 96.56 108 ALA A CA 1
ATOM 798 C C . ALA A 1 108 ? 3.095 -2.297 -9.466 1.00 96.56 108 ALA A C 1
ATOM 800 O O . ALA A 1 108 ? 2.387 -1.307 -9.322 1.00 96.56 108 ALA A O 1
ATOM 801 N N . ILE A 1 109 ? 2.616 -3.425 -9.998 1.00 97.56 109 ILE A N 1
ATOM 802 C CA . ILE A 1 109 ? 1.225 -3.592 -10.448 1.00 97.56 109 ILE A CA 1
ATOM 803 C C . ILE A 1 109 ? 0.236 -3.301 -9.312 1.00 97.56 109 ILE A C 1
ATOM 805 O O . ILE A 1 109 ? -0.734 -2.566 -9.510 1.00 97.56 109 ILE A O 1
ATOM 809 N N . ALA A 1 110 ? 0.493 -3.849 -8.122 1.00 96.62 110 ALA A N 1
ATOM 810 C CA . ALA A 1 110 ? -0.326 -3.611 -6.943 1.00 96.62 110 ALA A CA 1
ATOM 811 C C . ALA A 1 110 ? -0.371 -2.121 -6.579 1.00 96.62 110 ALA A C 1
ATOM 813 O O . ALA A 1 110 ? -1.450 -1.601 -6.329 1.00 96.62 110 ALA A O 1
ATOM 814 N N . ALA A 1 111 ? 0.760 -1.415 -6.592 1.00 93.62 111 ALA A N 1
ATOM 815 C CA . ALA A 1 111 ? 0.810 0.012 -6.276 1.00 93.62 111 ALA A CA 1
ATOM 816 C C . ALA A 1 111 ? 0.164 0.905 -7.354 1.00 93.62 111 ALA A C 1
ATOM 818 O O . ALA A 1 111 ? -0.510 1.879 -7.014 1.00 93.62 111 ALA A O 1
ATOM 819 N N . ILE A 1 112 ? 0.330 0.556 -8.634 1.00 93.12 112 ILE A N 1
ATOM 820 C CA . ILE A 1 112 ? -0.274 1.265 -9.768 1.00 93.12 112 ILE A CA 1
ATOM 821 C C . ILE A 1 112 ? -1.800 1.204 -9.669 1.00 93.12 112 ILE A C 1
ATOM 823 O O . ILE A 1 112 ? -2.460 2.230 -9.814 1.00 93.12 112 ILE A O 1
ATOM 827 N N . GLY A 1 113 ? -2.361 0.015 -9.417 1.00 92.25 113 GLY A N 1
ATOM 828 C CA . GLY A 1 113 ? -3.764 -0.149 -9.021 1.00 92.25 113 GLY A CA 1
ATOM 829 C C . GLY A 1 113 ? -4.809 0.391 -10.007 1.00 92.25 113 GLY A C 1
ATOM 830 O O . GLY A 1 113 ? -5.946 0.636 -9.615 1.00 92.25 113 GLY A O 1
ATOM 831 N N . THR A 1 114 ? -4.454 0.599 -11.277 1.00 92.06 114 THR A N 1
ATOM 832 C CA . THR A 1 114 ? -5.376 1.121 -12.295 1.00 92.06 114 THR A CA 1
ATOM 833 C C . THR A 1 114 ? -6.225 0.003 -12.913 1.00 92.06 114 THR A C 1
ATOM 835 O O . THR A 1 114 ? -5.829 -1.166 -12.894 1.00 92.06 114 THR A O 1
ATOM 838 N N . PRO A 1 115 ? -7.363 0.325 -13.561 1.00 94.31 115 PRO A N 1
ATOM 839 C CA . PRO A 1 115 ? -8.162 -0.676 -14.273 1.00 94.31 115 PRO A CA 1
ATOM 840 C C . PRO A 1 115 ? -7.378 -1.463 -15.339 1.00 94.31 115 PRO A C 1
ATOM 842 O O . PRO A 1 115 ? -7.713 -2.608 -15.631 1.00 94.31 115 PRO A O 1
ATOM 845 N N . ALA A 1 116 ? -6.311 -0.880 -15.902 1.00 92.19 116 ALA A N 1
ATOM 846 C CA . ALA A 1 116 ? -5.486 -1.515 -16.931 1.00 92.19 116 ALA A CA 1
ATOM 847 C C . ALA A 1 116 ? -4.767 -2.784 -16.439 1.00 92.19 116 ALA A C 1
ATOM 849 O O . ALA A 1 116 ? -4.504 -3.680 -17.238 1.00 92.19 116 ALA A O 1
ATOM 850 N N . VAL A 1 117 ? -4.478 -2.881 -15.138 1.00 95.38 117 VAL A N 1
ATOM 851 C CA . VAL A 1 117 ? -3.802 -4.041 -14.533 1.00 95.38 117 VAL A CA 1
ATOM 852 C C . VAL A 1 117 ? -4.762 -4.989 -13.815 1.00 95.38 117 VAL A C 1
ATOM 854 O O . VAL A 1 117 ? -4.326 -5.906 -13.125 1.00 95.38 117 VAL A O 1
ATOM 857 N N . LEU A 1 118 ? -6.076 -4.813 -13.982 1.00 97.06 118 LEU A N 1
ATOM 858 C CA . LEU A 1 118 ? -7.097 -5.581 -13.266 1.00 97.06 118 LEU A CA 1
ATOM 859 C C . LEU A 1 118 ? -6.906 -7.102 -13.387 1.00 97.06 118 LEU A C 1
ATOM 861 O O . LEU A 1 118 ? -6.993 -7.823 -12.395 1.00 97.06 118 LEU A O 1
ATOM 865 N N . SER A 1 119 ? -6.623 -7.597 -14.595 1.00 97.25 119 SER A N 1
ATOM 866 C CA . SER A 1 119 ? -6.381 -9.029 -14.812 1.00 97.25 119 SER A CA 1
ATOM 867 C C . SER A 1 119 ? -5.131 -9.518 -14.080 1.00 97.25 119 SER A C 1
ATOM 869 O O . SER A 1 119 ? -5.146 -10.610 -13.515 1.00 97.25 119 SER A O 1
ATOM 871 N N . ASP A 1 120 ? -4.061 -8.722 -14.074 1.00 98.25 120 ASP A N 1
ATOM 872 C CA . ASP A 1 120 ? -2.816 -9.074 -13.392 1.00 98.25 120 ASP A CA 1
ATOM 873 C C . ASP A 1 120 ? -3.016 -9.056 -11.866 1.00 98.25 120 ASP A C 1
ATOM 875 O O . ASP A 1 120 ? -2.605 -9.992 -11.187 1.00 98.25 120 ASP A O 1
ATOM 879 N N . LEU A 1 121 ? -3.751 -8.079 -11.320 1.00 98.50 121 LEU A N 1
ATOM 880 C CA . LEU A 1 121 ? -4.110 -8.028 -9.894 1.00 98.50 121 LEU A CA 1
ATOM 881 C C . LEU A 1 121 ? -4.866 -9.287 -9.437 1.00 98.50 121 LEU A C 1
ATOM 883 O O . LEU A 1 121 ? -4.554 -9.848 -8.384 1.00 98.50 121 LEU A O 1
ATOM 887 N N . LYS A 1 122 ? -5.826 -9.769 -10.242 1.00 98.44 122 LYS A N 1
ATOM 888 C CA . LYS A 1 122 ? -6.577 -11.010 -9.962 1.00 98.44 122 LYS A CA 1
ATOM 889 C C . LYS A 1 122 ? -5.675 -12.250 -9.945 1.00 98.44 122 LYS A C 1
ATOM 891 O O . LYS A 1 122 ? -5.946 -13.181 -9.190 1.00 98.44 122 LYS A O 1
ATOM 896 N N . GLN A 1 123 ? -4.610 -12.268 -10.746 1.00 98.25 123 GLN A N 1
ATOM 897 C CA . GLN A 1 123 ? -3.617 -13.347 -10.724 1.00 98.25 123 GLN A CA 1
ATOM 898 C C . GLN A 1 123 ? -2.702 -13.237 -9.501 1.00 98.25 123 GLN A C 1
ATOM 900 O O . GLN A 1 123 ? -2.497 -14.227 -8.799 1.00 98.25 123 GLN A O 1
ATOM 905 N N . ILE A 1 124 ? -2.217 -12.028 -9.205 1.00 98.56 124 ILE A N 1
ATOM 906 C CA . ILE A 1 124 ? -1.277 -11.759 -8.113 1.00 98.56 124 ILE A CA 1
ATOM 907 C C . ILE A 1 124 ? -1.832 -12.230 -6.769 1.00 98.56 124 ILE A C 1
ATOM 909 O O . ILE A 1 124 ? -1.111 -12.900 -6.037 1.00 98.56 124 ILE A O 1
ATOM 913 N N . VAL A 1 125 ? -3.105 -11.967 -6.444 1.00 98.06 125 VAL A N 1
ATOM 914 C CA . VAL A 1 125 ? -3.681 -12.373 -5.143 1.00 98.06 125 VAL A CA 1
ATOM 915 C C . VAL A 1 125 ? -3.594 -13.884 -4.876 1.00 98.06 125 VAL A C 1
ATOM 917 O O . VAL A 1 125 ? -3.515 -14.304 -3.717 1.00 98.06 125 VAL A O 1
ATOM 920 N N . TRP A 1 126 ? -3.520 -14.716 -5.918 1.00 96.44 126 TRP A N 1
ATOM 921 C CA . TRP A 1 126 ? -3.408 -16.174 -5.805 1.00 96.44 126 TRP A CA 1
ATOM 922 C C . TRP A 1 126 ? -2.015 -16.730 -6.121 1.00 96.44 126 TRP A C 1
ATOM 924 O O . TRP A 1 126 ? -1.800 -17.934 -5.971 1.00 96.44 126 TRP A O 1
ATOM 934 N N . ASP A 1 127 ? -1.058 -15.886 -6.505 1.00 97.62 127 ASP A N 1
ATOM 935 C CA . ASP A 1 127 ? 0.296 -16.314 -6.850 1.00 97.62 127 ASP A CA 1
ATOM 936 C C . ASP A 1 127 ? 1.108 -16.644 -5.589 1.00 97.62 127 ASP A C 1
ATOM 938 O O . ASP A 1 127 ? 1.641 -15.771 -4.909 1.00 97.62 127 ASP A O 1
ATOM 942 N N . GLN A 1 128 ? 1.210 -17.935 -5.271 1.00 96.50 128 GLN A N 1
ATOM 943 C CA . GLN A 1 128 ? 1.894 -18.435 -4.070 1.00 96.50 128 GLN A CA 1
ATOM 944 C C . GLN A 1 128 ? 3.419 -18.259 -4.106 1.00 96.50 128 GLN A C 1
ATOM 946 O O . GLN A 1 128 ? 4.082 -18.519 -3.107 1.00 96.50 128 GLN A O 1
ATOM 951 N N . ARG A 1 129 ? 3.986 -17.832 -5.240 1.00 96.00 129 ARG A N 1
ATOM 952 C CA . ARG A 1 129 ? 5.414 -17.489 -5.340 1.00 96.00 129 ARG A CA 1
ATOM 953 C C . ARG A 1 129 ? 5.714 -16.106 -4.767 1.00 96.00 129 ARG A C 1
ATOM 955 O O . ARG A 1 129 ? 6.878 -15.779 -4.566 1.00 96.00 129 ARG A O 1
ATOM 962 N N . LEU A 1 130 ? 4.680 -15.294 -4.550 1.00 97.44 130 LEU A N 1
ATOM 963 C CA . LEU A 1 130 ? 4.786 -13.961 -3.979 1.00 97.44 130 LEU A CA 1
ATOM 964 C C . LEU A 1 130 ? 4.546 -14.004 -2.474 1.00 97.44 130 LEU A C 1
ATOM 966 O O . LEU A 1 130 ? 3.751 -14.805 -1.972 1.00 97.44 130 LEU A O 1
ATOM 970 N N . ASP A 1 131 ? 5.190 -13.086 -1.760 1.00 96.12 131 ASP A N 1
ATOM 971 C CA . ASP A 1 131 ? 4.913 -12.890 -0.346 1.00 96.12 131 ASP A CA 1
ATOM 972 C C . ASP A 1 131 ? 3.465 -12.427 -0.100 1.00 96.12 131 ASP A C 1
ATOM 974 O O . ASP A 1 131 ? 2.768 -11.888 -0.969 1.00 96.12 131 ASP A O 1
ATOM 978 N N . LEU A 1 132 ? 2.989 -12.651 1.126 1.00 95.75 132 LEU A N 1
ATOM 979 C CA . LEU A 1 132 ? 1.627 -12.291 1.507 1.00 95.75 132 LEU A CA 1
ATOM 980 C C . LEU A 1 132 ? 1.384 -10.776 1.436 1.00 95.75 132 LEU A C 1
ATOM 982 O O . LEU A 1 132 ? 0.267 -10.357 1.146 1.00 95.75 132 LEU A O 1
ATOM 986 N N . ALA A 1 133 ? 2.403 -9.947 1.674 1.00 96.06 133 ALA A N 1
ATOM 987 C CA . ALA A 1 133 ? 2.252 -8.495 1.671 1.00 96.06 133 ALA A CA 1
ATOM 988 C C . ALA A 1 133 ? 1.919 -7.952 0.278 1.00 96.06 133 ALA A C 1
ATOM 990 O O . ALA A 1 133 ? 0.978 -7.173 0.131 1.00 96.06 133 ALA A O 1
ATOM 991 N N . THR A 1 134 ? 2.615 -8.429 -0.749 1.00 97.25 134 THR A N 1
ATOM 992 C CA . THR A 1 134 ? 2.376 -8.103 -2.157 1.00 97.25 134 THR A CA 1
ATOM 993 C C . THR A 1 134 ? 0.977 -8.537 -2.578 1.00 97.25 134 THR A C 1
ATOM 995 O O . THR A 1 134 ? 0.243 -7.778 -3.211 1.00 97.25 134 THR A O 1
ATOM 998 N N . ARG A 1 135 ? 0.553 -9.730 -2.154 1.00 98.44 135 ARG A N 1
ATOM 999 C CA . ARG A 1 135 ? -0.786 -10.261 -2.442 1.00 98.44 135 ARG A CA 1
ATOM 1000 C C . ARG A 1 135 ? -1.888 -9.462 -1.749 1.00 98.44 135 ARG A C 1
ATOM 1002 O O . ARG A 1 135 ? -2.885 -9.127 -2.381 1.00 98.44 135 ARG A O 1
ATOM 1009 N N . CYS A 1 136 ? -1.699 -9.094 -0.481 1.00 98.19 136 CYS A N 1
ATOM 1010 C CA . CYS A 1 136 ? -2.617 -8.211 0.240 1.00 98.19 136 CYS A CA 1
ATOM 1011 C C . CYS A 1 136 ? -2.679 -6.815 -0.389 1.00 98.19 136 CYS A C 1
ATOM 1013 O O . CYS A 1 136 ? -3.762 -6.244 -0.469 1.00 98.19 136 CYS A O 1
ATOM 1015 N N . ARG A 1 137 ? -1.559 -6.284 -0.893 1.00 97.25 137 ARG A N 1
ATOM 1016 C CA . ARG A 1 137 ? -1.531 -5.005 -1.617 1.00 97.25 137 ARG A CA 1
ATOM 1017 C C . ARG A 1 137 ? -2.285 -5.084 -2.944 1.00 97.25 137 ARG A C 1
ATOM 1019 O O . ARG A 1 137 ? -3.022 -4.168 -3.279 1.00 97.25 137 ARG A O 1
ATOM 1026 N N . ALA A 1 138 ? -2.170 -6.190 -3.677 1.00 98.44 138 ALA A N 1
ATOM 1027 C CA . ALA A 1 138 ? -2.979 -6.396 -4.877 1.00 98.44 138 ALA A CA 1
ATOM 1028 C C . ALA A 1 138 ? -4.476 -6.486 -4.546 1.00 98.44 138 ALA A C 1
ATOM 1030 O O . ALA A 1 138 ? -5.301 -5.914 -5.256 1.00 98.44 138 ALA A O 1
ATOM 1031 N N . ALA A 1 139 ? -4.831 -7.150 -3.443 1.00 98.69 139 ALA A N 1
ATOM 1032 C CA . ALA A 1 139 ? -6.206 -7.205 -2.965 1.00 98.69 139 ALA A CA 1
ATOM 1033 C C . ALA A 1 139 ? -6.728 -5.826 -2.522 1.00 98.69 139 ALA A C 1
ATOM 1035 O O . ALA A 1 139 ? -7.871 -5.501 -2.824 1.00 98.69 139 ALA A O 1
ATOM 1036 N N . GLU A 1 140 ? -5.898 -4.997 -1.879 1.00 98.06 140 GLU A N 1
ATOM 1037 C CA . GLU A 1 140 ? -6.206 -3.592 -1.563 1.00 98.06 140 GLU A CA 1
ATOM 1038 C C . GLU A 1 140 ? -6.613 -2.823 -2.829 1.00 98.06 140 GLU A C 1
ATOM 1040 O O . GLU A 1 140 ? -7.680 -2.209 -2.865 1.00 98.06 140 GLU A O 1
ATOM 1045 N N . SER A 1 141 ? -5.819 -2.931 -3.895 1.00 97.25 141 SER A N 1
ATOM 1046 C CA . SER A 1 141 ? -6.101 -2.271 -5.175 1.00 97.25 141 SER A CA 1
ATOM 1047 C C . SER A 1 141 ? -7.344 -2.829 -5.865 1.00 97.25 141 SER A C 1
ATOM 1049 O O . SER A 1 141 ? -8.125 -2.069 -6.428 1.00 97.25 141 SER A O 1
ATOM 1051 N N . LEU A 1 142 ? -7.605 -4.137 -5.763 1.00 98.56 142 LEU A N 1
ATOM 1052 C CA . LEU A 1 142 ? -8.873 -4.719 -6.216 1.00 98.56 142 LEU A CA 1
ATOM 1053 C C . LEU A 1 142 ? -10.074 -4.107 -5.478 1.00 98.56 142 LEU A C 1
ATOM 1055 O O . LEU A 1 142 ? -11.055 -3.753 -6.124 1.00 98.56 142 LEU A O 1
ATOM 1059 N N . VAL A 1 143 ? -10.000 -3.910 -4.156 1.00 98.38 143 VAL A N 1
ATOM 1060 C CA . VAL A 1 143 ? -11.080 -3.241 -3.404 1.00 98.38 143 VAL A CA 1
ATOM 1061 C C . VAL A 1 143 ? -11.292 -1.807 -3.892 1.00 98.38 143 VAL A C 1
ATOM 1063 O O . VAL A 1 143 ? -12.434 -1.392 -4.074 1.00 98.38 143 VAL A O 1
ATOM 1066 N N . GLN A 1 144 ? -10.214 -1.061 -4.152 1.00 95.88 144 GLN A N 1
ATOM 1067 C CA . GLN A 1 144 ? -10.297 0.302 -4.696 1.00 95.88 144 GLN A CA 1
ATOM 1068 C C . GLN A 1 144 ? -10.927 0.339 -6.099 1.00 95.88 144 GLN A C 1
ATOM 1070 O O . GLN A 1 144 ? -11.623 1.294 -6.434 1.00 95.88 144 GLN A O 1
ATOM 1075 N N . LEU A 1 145 ? -10.748 -0.726 -6.885 1.00 96.62 145 LEU A N 1
ATOM 1076 C CA . LEU A 1 145 ? -11.414 -0.951 -8.173 1.00 96.62 145 LEU A CA 1
ATOM 1077 C C . LEU A 1 145 ? -12.820 -1.567 -8.037 1.00 96.62 145 LEU A C 1
ATOM 1079 O O . LEU A 1 145 ? -13.425 -1.947 -9.036 1.00 96.62 145 LEU A O 1
ATOM 1083 N N . ASN A 1 146 ? -13.353 -1.642 -6.815 1.00 97.25 146 ASN A N 1
ATOM 1084 C CA . ASN A 1 146 ? -14.657 -2.208 -6.478 1.00 97.25 146 ASN A CA 1
ATOM 1085 C C . ASN A 1 146 ? -14.819 -3.705 -6.813 1.00 97.25 146 ASN A C 1
ATOM 1087 O O . ASN A 1 146 ? -15.915 -4.175 -7.110 1.00 97.25 146 ASN A O 1
ATOM 1091 N N . GLU A 1 147 ? -13.739 -4.475 -6.732 1.00 98.25 147 GLU A N 1
ATOM 1092 C CA . GLU A 1 147 ? -13.742 -5.910 -7.006 1.00 98.25 147 GLU A CA 1
ATOM 1093 C C . GLU A 1 147 ? -13.880 -6.726 -5.716 1.00 98.25 147 GLU A C 1
ATOM 1095 O O . GLU A 1 147 ? -13.014 -6.704 -4.835 1.00 98.25 147 GLU A O 1
ATOM 1100 N N . ASP A 1 148 ? -14.944 -7.528 -5.635 1.00 98.12 148 ASP A N 1
ATOM 1101 C CA . ASP A 1 148 ? -15.248 -8.348 -4.455 1.00 98.12 148 ASP A CA 1
ATOM 1102 C C . ASP A 1 148 ? -14.167 -9.375 -4.129 1.00 98.12 148 ASP A C 1
ATOM 1104 O O . ASP A 1 148 ? -13.981 -9.720 -2.962 1.00 98.12 148 ASP A O 1
ATOM 1108 N N . LEU A 1 149 ? -13.407 -9.822 -5.134 1.00 98.38 149 LEU A N 1
ATOM 1109 C CA . LEU A 1 149 ? -12.274 -10.718 -4.921 1.00 98.38 149 LEU A CA 1
ATOM 1110 C C . LEU A 1 149 ? -11.270 -10.128 -3.918 1.00 98.38 149 LEU A C 1
ATOM 1112 O O . LEU A 1 149 ? -10.775 -10.852 -3.056 1.00 98.38 149 LEU A O 1
ATOM 1116 N N . GLY A 1 150 ? -11.002 -8.820 -3.998 1.00 98.44 150 GLY A N 1
ATOM 1117 C CA . GLY A 1 150 ? -10.110 -8.137 -3.062 1.00 98.44 150 GLY A CA 1
ATOM 1118 C C . GLY A 1 150 ? -10.655 -8.167 -1.635 1.00 98.44 150 GLY A C 1
ATOM 1119 O O . GLY A 1 150 ? -9.934 -8.523 -0.700 1.00 98.44 150 GLY A O 1
ATOM 1120 N N . ARG A 1 151 ? -11.956 -7.884 -1.471 1.00 98.62 151 ARG A N 1
ATOM 1121 C CA . ARG A 1 151 ? -12.630 -7.906 -0.162 1.00 98.62 151 ARG A CA 1
ATOM 1122 C C . ARG A 1 151 ? -12.580 -9.298 0.460 1.00 98.62 151 ARG A C 1
ATOM 1124 O O . ARG A 1 151 ? -12.182 -9.447 1.613 1.00 98.62 151 ARG A O 1
ATOM 1131 N N . GLN A 1 152 ? -12.943 -10.315 -0.319 1.00 98.44 152 GLN A N 1
ATOM 1132 C CA . GLN A 1 152 ? -12.952 -11.713 0.112 1.00 98.44 152 GLN A CA 1
ATOM 1133 C C . GLN A 1 152 ? -11.554 -12.181 0.520 1.00 98.44 152 GLN A C 1
ATOM 1135 O O . GLN A 1 152 ? -11.392 -12.780 1.583 1.00 98.44 152 GLN A O 1
ATOM 1140 N N . PHE A 1 153 ? -10.539 -11.867 -0.290 1.00 98.50 153 PHE A N 1
ATOM 1141 C CA . PHE A 1 153 ? -9.158 -12.231 0.005 1.00 98.50 153 PHE A CA 1
ATOM 1142 C C . PHE A 1 153 ? -8.672 -11.594 1.312 1.00 98.50 153 PHE A C 1
ATOM 1144 O O . PHE A 1 153 ? -8.156 -12.297 2.180 1.00 98.50 153 PHE A O 1
ATOM 1151 N N . LEU A 1 154 ? -8.868 -10.283 1.491 1.00 98.38 154 LEU A N 1
ATOM 1152 C CA . LEU A 1 154 ? -8.419 -9.584 2.697 1.00 98.38 154 LEU A CA 1
ATOM 1153 C C . LEU A 1 154 ? -9.127 -10.081 3.960 1.00 98.38 154 LEU A C 1
ATOM 1155 O O . LEU A 1 154 ? -8.470 -10.265 4.982 1.00 98.38 154 LEU A O 1
ATOM 1159 N N . LEU A 1 155 ? -10.435 -10.344 3.897 1.00 97.88 155 LEU A N 1
ATOM 1160 C CA . LEU A 1 155 ? -11.185 -10.885 5.034 1.00 97.88 155 LEU A CA 1
ATOM 1161 C C . LEU A 1 155 ? -10.730 -12.296 5.412 1.00 97.88 155 LEU A C 1
ATOM 1163 O O . LEU A 1 155 ? -10.579 -12.572 6.602 1.00 97.88 155 LEU A O 1
ATOM 1167 N N . LEU A 1 156 ? -10.465 -13.154 4.420 1.00 96.75 156 LEU A N 1
ATOM 1168 C CA . LEU A 1 156 ? -9.923 -14.495 4.639 1.00 96.75 156 LEU A CA 1
ATOM 1169 C C . LEU A 1 156 ? -8.552 -14.432 5.322 1.00 96.75 156 LEU A C 1
ATOM 1171 O O . LEU A 1 156 ? -8.334 -15.087 6.338 1.00 96.75 156 LEU A O 1
ATOM 1175 N N . GLN A 1 157 ? -7.631 -13.622 4.792 1.00 96.38 157 GLN A N 1
ATOM 1176 C CA . GLN A 1 157 ? -6.298 -13.469 5.381 1.00 96.38 157 GLN A CA 1
ATOM 1177 C C . GLN A 1 157 ? -6.357 -12.820 6.768 1.00 96.38 157 GLN A C 1
ATOM 1179 O O . GLN A 1 157 ? -5.576 -13.169 7.653 1.00 96.38 157 GLN A O 1
ATOM 1184 N N . TYR A 1 158 ? -7.309 -11.913 6.994 1.00 95.31 158 TYR A N 1
ATOM 1185 C CA . TYR A 1 158 ? -7.542 -11.352 8.316 1.00 95.31 158 TYR A CA 1
ATOM 1186 C C . TYR A 1 158 ? -8.062 -12.405 9.300 1.00 95.31 158 TYR A C 1
ATOM 1188 O O . TYR A 1 158 ? -7.602 -12.427 10.434 1.00 95.31 158 TYR A O 1
ATOM 1196 N N . ASP A 1 159 ? -8.947 -13.323 8.900 1.00 92.88 159 ASP A N 1
ATOM 1197 C CA . ASP A 1 159 ? -9.372 -14.424 9.778 1.00 92.88 159 ASP A CA 1
ATOM 1198 C C . ASP A 1 159 ? -8.230 -15.376 10.141 1.00 92.88 159 ASP A C 1
ATOM 1200 O O . ASP A 1 159 ? -8.128 -15.785 11.298 1.00 92.88 159 ASP A O 1
ATOM 1204 N N . LEU A 1 160 ? -7.326 -15.667 9.201 1.00 91.62 160 LEU A N 1
ATOM 1205 C CA . LEU A 1 160 ? -6.115 -16.439 9.498 1.00 91.62 160 LEU A CA 1
ATOM 1206 C C . LEU A 1 160 ? -5.216 -15.707 10.505 1.00 91.62 160 LEU A C 1
ATOM 1208 O O . LEU A 1 160 ? -4.760 -16.305 11.478 1.00 91.62 160 LEU A O 1
ATOM 1212 N N . TYR A 1 161 ? -5.032 -14.397 10.325 1.00 90.50 161 TYR A N 1
ATOM 1213 C CA . TYR A 1 161 ? -4.310 -13.554 11.277 1.00 90.50 161 TYR A CA 1
ATOM 1214 C C . TYR A 1 161 ? -4.971 -13.536 12.665 1.00 90.50 161 TYR A C 1
ATOM 1216 O O . TYR A 1 161 ? -4.286 -13.607 13.683 1.00 90.50 161 TYR A O 1
ATOM 1224 N N . ARG A 1 162 ? -6.306 -13.475 12.737 1.00 88.62 162 ARG A N 1
ATOM 1225 C CA . ARG A 1 162 ? -7.041 -13.535 14.010 1.00 88.62 162 ARG A CA 1
ATOM 1226 C C . ARG A 1 162 ? -6.787 -14.847 14.743 1.00 88.62 162 ARG A C 1
ATOM 1228 O O . ARG A 1 162 ? -6.508 -14.815 15.938 1.00 88.62 162 ARG A O 1
ATOM 1235 N N . LEU A 1 163 ? -6.838 -15.970 14.026 1.00 86.81 163 LEU A N 1
ATOM 1236 C CA . LEU A 1 163 ? -6.539 -17.282 14.594 1.00 86.81 163 LEU A CA 1
ATOM 1237 C C . LEU A 1 163 ? -5.112 -17.326 15.154 1.00 86.81 163 LEU A C 1
ATOM 1239 O O . LEU A 1 163 ? -4.896 -17.838 16.252 1.00 86.81 163 LEU A O 1
ATOM 1243 N N . GLU A 1 164 ? -4.143 -16.750 14.442 1.00 85.19 164 GLU A N 1
ATOM 1244 C CA . GLU A 1 164 ? -2.760 -16.647 14.913 1.00 85.19 164 GLU A CA 1
ATOM 1245 C C . GLU A 1 164 ? -2.646 -15.790 16.186 1.00 85.19 164 GLU A C 1
ATOM 1247 O O . GLU A 1 164 ? -1.993 -16.193 17.153 1.00 85.19 164 GLU A O 1
ATOM 1252 N N . LEU A 1 165 ? -3.319 -14.633 16.222 1.00 83.88 165 LEU A N 1
ATOM 1253 C CA . LEU A 1 165 ? -3.354 -13.748 17.390 1.00 83.88 165 LEU A CA 1
ATOM 1254 C C . LEU A 1 165 ? -3.904 -14.445 18.635 1.00 83.88 165 LEU A C 1
ATOM 1256 O O . LEU A 1 165 ? -3.374 -14.247 19.730 1.00 83.88 165 LEU A O 1
ATOM 1260 N N . GLU A 1 166 ? -4.980 -15.212 18.475 1.00 83.19 166 GLU A N 1
ATOM 1261 C CA . GLU A 1 166 ? -5.639 -15.931 19.566 1.00 83.19 166 GLU A CA 1
ATOM 1262 C C . GLU A 1 166 ? -4.833 -17.151 20.018 1.00 83.19 166 GLU A C 1
ATOM 1264 O O . GLU A 1 166 ? -4.764 -17.423 21.215 1.00 83.19 166 GLU A O 1
ATOM 1269 N N . THR A 1 167 ? -4.189 -17.853 19.082 1.00 82.50 167 THR A N 1
ATOM 1270 C CA . THR A 1 167 ? -3.488 -19.116 19.357 1.00 82.50 167 THR A CA 1
ATOM 1271 C C . THR A 1 167 ? -2.073 -18.899 19.888 1.00 82.50 167 THR A C 1
ATOM 1273 O O . THR A 1 167 ? -1.656 -19.560 20.835 1.00 82.50 167 THR A O 1
ATOM 1276 N N . PHE A 1 168 ? -1.320 -17.975 19.288 1.00 78.38 168 PHE A N 1
ATOM 1277 C CA . PHE A 1 168 ? 0.115 -17.809 19.553 1.00 78.38 168 PHE A CA 1
ATOM 1278 C C . PHE A 1 168 ? 0.446 -16.496 20.265 1.00 78.38 168 PHE A C 1
ATOM 1280 O O . PHE A 1 168 ? 1.604 -16.233 20.583 1.00 78.38 168 PHE A O 1
ATOM 1287 N N . GLY A 1 169 ? -0.552 -15.639 20.503 1.00 68.50 169 GLY A N 1
ATOM 1288 C CA . GLY A 1 169 ? -0.359 -14.354 21.173 1.00 68.50 169 GLY A CA 1
ATOM 1289 C C . GLY A 1 169 ? 0.487 -13.350 20.379 1.00 68.50 169 GLY A C 1
ATOM 1290 O O . GLY A 1 169 ? 0.818 -12.291 20.922 1.00 68.50 169 GLY A O 1
ATOM 1291 N N . GLY A 1 170 ? 0.803 -13.644 19.109 1.00 65.31 170 GLY A N 1
ATOM 1292 C CA . GLY A 1 170 ? 1.682 -12.858 18.239 1.00 65.31 170 GLY A CA 1
ATOM 1293 C C . GLY A 1 170 ? 1.316 -11.372 18.205 1.00 65.31 170 GLY A C 1
ATOM 1294 O O . GLY A 1 170 ? 0.151 -10.994 18.289 1.00 65.31 170 GLY A O 1
ATOM 1295 N N . GLY A 1 171 ? 2.316 -10.490 18.203 1.00 57.84 171 GLY A N 1
ATOM 1296 C CA . GLY A 1 171 ? 2.128 -9.033 18.281 1.00 57.84 171 GLY A CA 1
ATOM 1297 C C . GLY A 1 171 ? 2.235 -8.296 16.948 1.00 57.84 171 GLY A C 1
ATOM 1298 O O . GLY A 1 171 ? 1.892 -7.118 16.894 1.00 57.84 171 GLY A O 1
ATOM 1299 N N . ASN A 1 172 ? 2.706 -8.959 15.892 1.00 64.75 172 ASN A N 1
ATOM 1300 C CA . ASN A 1 172 ? 2.965 -8.296 14.619 1.00 64.75 172 ASN A CA 1
ATOM 1301 C C . ASN A 1 172 ? 1.648 -7.961 13.912 1.00 64.75 172 ASN A C 1
ATOM 1303 O O . ASN A 1 172 ? 0.675 -8.715 13.991 1.00 64.75 172 ASN A O 1
ATOM 1307 N N . MET A 1 173 ? 1.592 -6.811 13.240 1.00 68.81 173 MET A N 1
ATOM 1308 C CA . MET A 1 173 ? 0.481 -6.522 12.340 1.00 68.81 173 MET A CA 1
ATOM 1309 C C . MET A 1 173 ? 0.621 -7.418 11.112 1.00 68.81 173 MET A C 1
ATOM 1311 O O . MET A 1 173 ? 1.629 -7.374 10.414 1.00 68.81 173 MET A O 1
ATOM 1315 N N . GLY A 1 174 ? -0.371 -8.278 10.880 1.00 86.00 174 GLY A N 1
ATOM 1316 C CA . GLY A 1 174 ? -0.397 -9.111 9.684 1.00 86.00 174 GLY A CA 1
ATOM 1317 C C . GLY A 1 174 ? -0.610 -8.244 8.435 1.00 86.00 174 GLY A C 1
ATOM 1318 O O . GLY A 1 174 ? -1.378 -7.277 8.510 1.00 86.00 174 GLY A O 1
ATOM 1319 N N . PRO A 1 175 ? -0.033 -8.595 7.270 1.00 93.31 175 PRO A N 1
ATOM 1320 C CA . PRO A 1 175 ? -0.182 -7.798 6.049 1.00 93.31 175 PRO A CA 1
ATOM 1321 C C . PRO A 1 175 ? -1.640 -7.543 5.636 1.00 93.31 175 PRO A C 1
ATOM 1323 O O . PRO A 1 175 ? -1.958 -6.510 5.054 1.00 93.31 175 PRO A O 1
ATOM 1326 N N . ALA A 1 176 ? -2.555 -8.458 5.975 1.00 94.88 176 ALA A N 1
ATOM 1327 C CA . ALA A 1 176 ? -3.989 -8.270 5.760 1.00 94.88 176 ALA A CA 1
ATOM 1328 C C . ALA A 1 176 ? -4.571 -7.127 6.604 1.00 94.88 176 ALA A C 1
ATOM 1330 O O . ALA A 1 176 ? -5.328 -6.313 6.083 1.00 94.88 176 ALA A O 1
ATOM 1331 N N . ARG A 1 177 ? -4.185 -7.018 7.885 1.00 94.56 177 ARG A N 1
ATOM 1332 C CA . ARG A 1 177 ? -4.600 -5.895 8.741 1.00 94.56 177 ARG A CA 1
ATOM 1333 C C . ARG A 1 177 ? -4.062 -4.577 8.181 1.00 94.56 177 ARG A C 1
ATOM 1335 O O . ARG A 1 177 ? -4.788 -3.588 8.148 1.00 94.56 177 ARG A O 1
ATOM 1342 N N . GLU A 1 178 ? -2.809 -4.569 7.730 1.00 94.19 178 GLU A N 1
ATOM 1343 C CA . GLU A 1 178 ? -2.182 -3.376 7.155 1.00 94.19 178 GLU A CA 1
ATOM 1344 C C . GLU A 1 178 ? -2.819 -2.913 5.843 1.00 94.19 178 GLU A C 1
ATOM 1346 O O . GLU A 1 178 ? -2.885 -1.710 5.597 1.00 94.19 178 GLU A O 1
ATOM 1351 N N . ALA A 1 179 ? -3.282 -3.837 5.003 1.00 96.00 179 ALA A N 1
ATOM 1352 C CA . ALA A 1 179 ? -4.056 -3.500 3.814 1.00 96.00 179 ALA A CA 1
ATOM 1353 C C . ALA A 1 179 ? -5.456 -2.991 4.197 1.00 96.00 179 ALA A C 1
ATOM 1355 O O . ALA A 1 179 ? -5.875 -1.933 3.732 1.00 96.00 179 ALA A O 1
ATOM 1356 N N . LEU A 1 180 ? -6.152 -3.686 5.108 1.00 97.25 180 LEU A N 1
ATOM 1357 C CA . LEU A 1 180 ? -7.490 -3.297 5.567 1.00 97.25 180 LEU A CA 1
ATOM 1358 C C . LEU A 1 180 ? -7.518 -1.882 6.148 1.00 97.25 180 LEU A C 1
ATOM 1360 O O . LEU A 1 180 ? -8.375 -1.100 5.759 1.00 97.25 180 LEU A O 1
ATOM 1364 N N . GLN A 1 181 ? -6.567 -1.519 7.014 1.00 95.50 181 GLN A N 1
ATOM 1365 C CA . GLN A 1 181 ? -6.557 -0.198 7.660 1.00 95.50 181 GLN A CA 1
ATOM 1366 C C . GLN A 1 181 ? -6.448 0.971 6.668 1.00 95.50 181 GLN A C 1
ATOM 1368 O O . GLN A 1 181 ? -6.869 2.079 6.987 1.00 95.50 181 GLN A O 1
ATOM 1373 N N . ARG A 1 182 ? -5.875 0.753 5.474 1.00 94.69 182 ARG A N 1
ATOM 1374 C CA . ARG A 1 182 ? -5.738 1.789 4.435 1.00 94.69 182 ARG A CA 1
ATOM 1375 C C . ARG A 1 182 ? -7.034 2.004 3.655 1.00 94.69 182 ARG A C 1
ATOM 1377 O O . ARG A 1 182 ? -7.146 2.996 2.937 1.00 94.69 182 ARG A O 1
ATOM 1384 N N . LEU A 1 183 ? -7.999 1.094 3.786 1.00 95.19 183 LEU A N 1
ATOM 1385 C CA . LEU A 1 183 ? -9.259 1.109 3.056 1.00 95.19 183 LEU A CA 1
ATOM 1386 C C . LEU A 1 183 ? -10.361 1.783 3.877 1.00 95.19 183 LEU A C 1
ATOM 1388 O O . LEU A 1 183 ? -10.533 1.523 5.063 1.00 95.19 183 LEU A O 1
ATOM 1392 N N . GLY A 1 184 ? -11.165 2.605 3.203 1.00 91.38 184 GLY A N 1
ATOM 1393 C CA . GLY A 1 184 ? -12.403 3.174 3.744 1.00 91.38 184 GLY A CA 1
ATOM 1394 C C . GLY A 1 184 ? -13.665 2.393 3.359 1.00 91.38 184 GLY A C 1
ATOM 1395 O O . GLY A 1 184 ? -14.755 2.944 3.442 1.00 91.38 184 GLY A O 1
ATOM 1396 N N . ASP A 1 185 ? -13.528 1.152 2.881 1.00 96.81 185 ASP A N 1
ATOM 1397 C CA . ASP A 1 185 ? -14.627 0.368 2.302 1.00 96.81 185 ASP A CA 1
ATOM 1398 C C . ASP A 1 185 ? -15.678 -0.017 3.357 1.00 96.81 185 ASP A C 1
ATOM 1400 O O . ASP A 1 185 ? -15.392 -0.707 4.340 1.00 96.81 185 ASP A O 1
ATOM 1404 N N . GLU A 1 186 ? -16.916 0.427 3.144 1.00 95.75 186 GLU A N 1
ATOM 1405 C CA . GLU A 1 186 ? -18.015 0.241 4.095 1.00 95.75 186 GLU A CA 1
ATOM 1406 C C . GLU A 1 186 ? -18.406 -1.229 4.273 1.00 95.75 186 GLU A C 1
ATOM 1408 O O . GLU A 1 186 ? -18.755 -1.640 5.381 1.00 95.75 186 GLU A O 1
ATOM 1413 N N . SER A 1 187 ? -18.300 -2.042 3.217 1.00 96.75 187 SER A N 1
ATOM 1414 C CA . SER A 1 187 ? -18.642 -3.468 3.281 1.00 96.75 187 SER A CA 1
ATOM 1415 C C . SER A 1 187 ? -17.658 -4.226 4.170 1.00 96.75 187 SER A C 1
ATOM 1417 O O . SER A 1 187 ? -18.069 -4.999 5.040 1.00 96.75 187 SER A O 1
ATOM 1419 N N . LEU A 1 188 ? -16.359 -3.952 4.016 1.00 98.31 188 LEU A N 1
ATOM 1420 C CA . LEU A 1 188 ? -15.309 -4.483 4.883 1.00 98.31 188 LEU A CA 1
ATOM 1421 C C . LEU A 1 188 ? -15.499 -4.034 6.335 1.00 98.31 188 LEU A C 1
ATOM 1423 O O . LEU A 1 188 ? -15.421 -4.857 7.247 1.00 98.31 188 LEU A O 1
ATOM 1427 N N . ARG A 1 189 ? -15.814 -2.754 6.565 1.00 98.06 189 ARG A N 1
ATOM 1428 C CA . ARG A 1 189 ? -16.085 -2.240 7.917 1.00 98.06 189 ARG A CA 1
ATOM 1429 C C . ARG A 1 189 ? -17.293 -2.915 8.558 1.00 98.06 189 ARG A C 1
ATOM 1431 O O . ARG A 1 189 ? -17.223 -3.303 9.721 1.00 98.06 189 ARG A O 1
ATOM 1438 N N . ALA A 1 190 ? -18.381 -3.096 7.814 1.00 97.69 190 ALA A N 1
ATOM 1439 C CA . ALA A 1 190 ? -19.577 -3.770 8.309 1.00 97.69 190 ALA A CA 1
ATOM 1440 C C . ALA A 1 190 ? -19.300 -5.238 8.673 1.00 97.69 190 ALA A C 1
ATOM 1442 O O . ALA A 1 190 ? -19.820 -5.739 9.670 1.00 97.69 190 ALA A O 1
ATOM 1443 N N . GLU A 1 191 ? -18.475 -5.937 7.892 1.00 97.94 191 GLU A N 1
ATOM 1444 C CA . GLU A 1 191 ? -18.038 -7.302 8.203 1.00 97.94 191 GLU A CA 1
ATOM 1445 C C . GLU A 1 191 ? -17.173 -7.359 9.469 1.00 97.94 191 GLU A C 1
ATOM 1447 O O . GLU A 1 191 ? -17.419 -8.174 10.358 1.00 97.94 191 GLU A O 1
ATOM 1452 N N . LEU A 1 192 ? -16.201 -6.456 9.599 1.00 97.06 192 LEU A N 1
ATOM 1453 C CA . LEU A 1 192 ? -15.356 -6.358 10.790 1.00 97.06 192 LEU A CA 1
ATOM 1454 C C . LEU A 1 192 ? -16.176 -6.015 12.043 1.00 97.06 192 LEU A C 1
ATOM 1456 O O . LEU A 1 192 ? -16.001 -6.640 13.089 1.00 97.06 192 LEU A O 1
ATOM 1460 N N . GLN A 1 193 ? -17.142 -5.103 11.927 1.00 97.38 193 GLN A N 1
ATOM 1461 C CA . GLN A 1 193 ? -18.058 -4.753 13.012 1.00 97.38 193 GLN A CA 1
ATOM 1462 C C . GLN A 1 193 ? -18.880 -5.963 13.481 1.00 97.38 193 GLN A C 1
ATOM 1464 O O . GLN A 1 193 ? -19.064 -6.157 14.685 1.00 97.38 193 GLN A O 1
ATOM 1469 N N . ARG A 1 194 ? -19.330 -6.820 12.553 1.00 96.88 194 ARG A N 1
ATOM 1470 C CA . ARG A 1 194 ? -20.069 -8.055 12.871 1.00 96.88 194 ARG A CA 1
ATOM 1471 C C . ARG A 1 194 ? -19.242 -9.073 13.664 1.00 96.88 194 ARG A C 1
ATOM 1473 O O . ARG A 1 194 ? -19.823 -9.932 14.320 1.00 96.88 194 ARG A O 1
ATOM 1480 N N . ARG A 1 195 ? -17.910 -8.956 13.674 1.00 94.62 195 ARG A N 1
ATOM 1481 C CA . ARG A 1 195 ? -16.998 -9.850 14.414 1.00 94.62 195 ARG A CA 1
ATOM 1482 C C . ARG A 1 195 ? -16.758 -9.414 15.864 1.00 94.62 195 ARG A C 1
ATOM 1484 O O . ARG A 1 195 ? -16.342 -10.240 16.679 1.00 94.62 195 ARG A O 1
ATOM 1491 N N . ILE A 1 196 ? -17.059 -8.159 16.220 1.00 94.56 196 ILE A N 1
ATOM 1492 C CA . ILE A 1 196 ? -16.857 -7.617 17.579 1.00 94.56 196 ILE A CA 1
ATOM 1493 C C . ILE A 1 196 ? -17.606 -8.399 18.670 1.00 94.56 196 ILE A C 1
ATOM 1495 O O . ILE A 1 196 ? -16.981 -8.700 19.691 1.00 94.56 196 ILE A O 1
ATOM 1499 N N . PRO A 1 197 ? -18.899 -8.759 18.515 1.00 94.81 197 PRO A N 1
ATOM 1500 C CA . PRO A 1 197 ? -19.641 -9.449 19.572 1.00 94.81 197 PRO A CA 1
ATOM 1501 C C . PRO A 1 197 ? -18.992 -10.764 20.013 1.00 94.81 197 PRO A C 1
ATOM 1503 O O . PRO A 1 197 ? -19.036 -11.100 21.192 1.00 94.81 197 PRO A O 1
ATOM 1506 N N . THR A 1 198 ? -18.341 -11.468 19.082 1.00 90.81 198 THR A N 1
ATOM 1507 C CA . THR A 1 198 ? -17.638 -12.735 19.339 1.00 90.81 198 THR A CA 1
ATOM 1508 C C . THR A 1 198 ? -16.177 -12.560 19.757 1.00 90.81 198 THR A C 1
ATOM 1510 O O . THR A 1 198 ? -15.553 -13.512 20.211 1.00 90.81 198 THR A O 1
ATOM 1513 N N . ALA A 1 199 ? -15.613 -11.361 19.604 1.00 90.44 199 ALA A N 1
ATOM 1514 C CA . ALA A 1 199 ? -14.222 -11.080 19.927 1.00 90.44 199 ALA A CA 1
ATOM 1515 C C . ALA A 1 199 ? -14.049 -10.673 21.398 1.00 90.44 199 ALA A C 1
ATOM 1517 O O . ALA A 1 199 ? -14.842 -9.903 21.957 1.00 90.44 199 ALA A O 1
ATOM 1518 N N . THR A 1 200 ? -12.952 -11.120 22.011 1.00 88.50 200 THR A N 1
ATOM 1519 C CA . THR A 1 200 ? -12.600 -10.793 23.400 1.00 88.50 200 THR A CA 1
ATOM 1520 C C . THR A 1 200 ? -11.156 -10.297 23.519 1.00 88.50 200 THR A C 1
ATOM 1522 O O . THR A 1 200 ? -10.342 -10.448 22.604 1.00 88.50 200 THR A O 1
ATOM 1525 N N . GLY A 1 201 ? -10.842 -9.636 24.638 1.00 88.56 201 GLY A N 1
ATOM 1526 C CA . GLY A 1 201 ? -9.478 -9.251 25.009 1.00 88.56 201 GLY A CA 1
ATOM 1527 C C . GLY A 1 201 ? -8.705 -8.501 23.917 1.00 88.56 201 GLY A C 1
ATOM 1528 O O . GLY A 1 201 ? -9.105 -7.427 23.467 1.00 88.56 201 GLY A O 1
ATOM 1529 N N . LYS A 1 202 ? -7.557 -9.064 23.515 1.00 87.50 202 LYS A N 1
ATOM 1530 C CA . LYS A 1 202 ? -6.653 -8.482 22.511 1.00 87.50 202 LYS A CA 1
ATOM 1531 C C . LYS A 1 202 ? -7.280 -8.435 21.117 1.00 87.50 202 LYS A C 1
ATOM 1533 O O . LYS A 1 202 ? -7.082 -7.444 20.419 1.00 87.50 202 LYS A O 1
ATOM 1538 N N . LEU A 1 203 ? -8.048 -9.457 20.734 1.00 89.25 203 LEU A N 1
ATOM 1539 C CA . LEU A 1 203 ? -8.688 -9.500 19.422 1.00 89.25 203 LEU A CA 1
ATOM 1540 C C . LEU A 1 203 ? -9.737 -8.394 19.283 1.00 89.25 203 LEU A C 1
ATOM 1542 O O . LEU A 1 203 ? -9.744 -7.688 18.280 1.00 89.25 203 LEU A O 1
ATOM 1546 N N . ARG A 1 204 ? -10.591 -8.208 20.298 1.00 92.94 204 ARG A N 1
ATOM 1547 C CA . ARG A 1 204 ? -11.597 -7.136 20.277 1.00 92.94 204 ARG A CA 1
ATOM 1548 C C . ARG A 1 204 ? -10.945 -5.772 20.055 1.00 92.94 204 ARG A C 1
ATOM 1550 O O . ARG A 1 204 ? -11.316 -5.077 19.116 1.00 92.94 204 ARG A O 1
ATOM 1557 N N . ARG A 1 205 ? -9.914 -5.454 20.847 1.00 91.31 205 ARG A N 1
ATOM 1558 C CA . ARG A 1 205 ? -9.151 -4.207 20.692 1.00 91.31 205 ARG A CA 1
ATOM 1559 C C . ARG A 1 205 ? -8.527 -4.074 19.304 1.00 91.31 205 ARG A C 1
ATOM 1561 O O . ARG A 1 205 ? -8.504 -2.981 18.762 1.00 91.31 205 ARG A O 1
ATOM 1568 N N . ASN A 1 206 ? -8.026 -5.165 18.721 1.00 92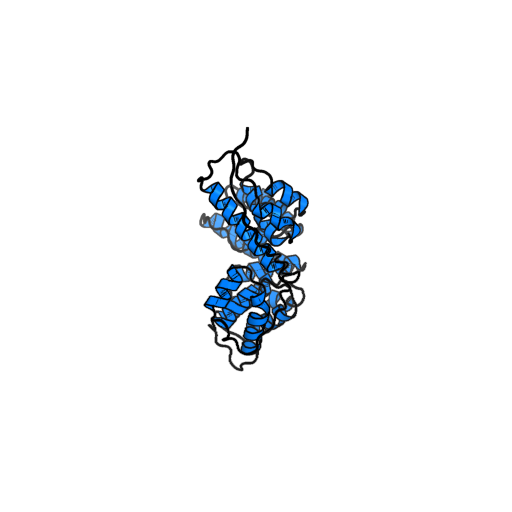.19 206 ASN A N 1
ATOM 1569 C CA . ASN A 1 206 ? -7.450 -5.143 17.375 1.00 92.19 206 ASN A CA 1
ATOM 1570 C C . ASN A 1 206 ? -8.483 -4.766 16.302 1.00 92.19 206 ASN A C 1
ATOM 1572 O O . ASN A 1 206 ? -8.157 -3.988 15.409 1.00 92.19 206 ASN A O 1
ATOM 1576 N N . ILE A 1 207 ? -9.705 -5.303 16.399 1.00 94.31 207 ILE A N 1
ATOM 1577 C CA . ILE A 1 207 ? -10.799 -4.979 15.475 1.00 94.31 207 ILE A CA 1
ATOM 1578 C C . ILE A 1 207 ? -11.251 -3.529 15.676 1.00 94.31 207 ILE A C 1
ATOM 1580 O O . ILE A 1 207 ? -11.426 -2.808 14.700 1.00 94.31 207 ILE A O 1
ATOM 1584 N N . GLU A 1 208 ? -11.412 -3.088 16.924 1.00 95.50 208 GLU A N 1
ATOM 1585 C CA . GLU A 1 208 ? -11.824 -1.717 17.250 1.00 95.50 208 GLU A CA 1
ATOM 1586 C C . GLU A 1 208 ? -10.822 -0.684 16.713 1.00 95.50 208 GLU A C 1
ATOM 1588 O O . GLU A 1 208 ? -11.229 0.253 16.028 1.00 95.50 208 GLU A O 1
ATOM 1593 N N . THR A 1 209 ? -9.515 -0.888 16.925 1.00 94.12 209 THR A N 1
ATOM 1594 C CA . THR A 1 209 ? -8.494 0.025 16.383 1.00 94.12 209 THR A CA 1
ATOM 1595 C C . THR A 1 209 ? -8.415 -0.036 14.864 1.00 94.12 209 THR A C 1
ATOM 1597 O O . THR A 1 209 ? -8.234 0.992 14.225 1.00 94.12 209 THR A O 1
ATOM 1600 N N . LEU A 1 210 ? -8.600 -1.216 14.258 1.00 95.31 210 LEU A N 1
ATOM 1601 C CA . LEU A 1 210 ? -8.651 -1.346 12.801 1.00 95.31 210 LEU A CA 1
ATOM 1602 C C . LEU A 1 210 ? -9.824 -0.550 12.215 1.00 95.31 210 LEU A C 1
ATOM 1604 O O . LEU A 1 210 ? -9.659 0.146 11.220 1.00 95.31 210 LEU A O 1
ATOM 1608 N N . LEU A 1 211 ? -11.001 -0.627 12.836 1.00 97.31 211 LEU A N 1
ATOM 1609 C CA . LEU A 1 211 ? -12.176 0.129 12.406 1.00 97.31 211 LEU A CA 1
ATOM 1610 C C . LEU A 1 211 ? -11.979 1.642 12.554 1.00 97.31 211 LEU A C 1
ATOM 1612 O O . LEU A 1 211 ? -12.450 2.391 11.696 1.00 97.31 211 LEU A O 1
ATOM 1616 N N . GLU A 1 212 ? -11.281 2.086 13.600 1.00 95.94 212 GLU A N 1
ATOM 1617 C CA . GLU A 1 212 ? -10.881 3.486 13.765 1.00 95.94 212 GLU A CA 1
ATOM 1618 C C . GLU A 1 212 ? -9.903 3.922 12.662 1.00 95.94 212 GLU A C 1
ATOM 1620 O O . GLU A 1 212 ? -10.122 4.953 12.024 1.00 95.94 212 GLU A O 1
ATOM 1625 N N . ASP A 1 213 ? -8.888 3.105 12.357 1.00 95.81 213 ASP A N 1
ATOM 1626 C CA . ASP A 1 213 ? -7.941 3.380 11.273 1.00 95.81 213 ASP A CA 1
ATOM 1627 C C . ASP A 1 213 ? -8.652 3.511 9.923 1.00 95.81 213 ASP A C 1
ATOM 1629 O O . ASP A 1 213 ? -8.435 4.478 9.189 1.00 95.81 213 ASP A O 1
ATOM 1633 N N . MET A 1 214 ? -9.531 2.557 9.608 1.00 97.44 214 MET A N 1
ATOM 1634 C CA . MET A 1 214 ? -10.336 2.562 8.385 1.00 97.44 214 MET A CA 1
ATOM 1635 C C . MET A 1 214 ? -11.241 3.793 8.314 1.00 97.44 214 MET A C 1
ATOM 1637 O O . MET A 1 214 ? -11.380 4.403 7.252 1.00 97.44 214 MET A O 1
ATOM 1641 N N . GLN A 1 215 ? -11.838 4.194 9.443 1.00 96.69 215 GLN A N 1
ATOM 1642 C CA . GLN A 1 215 ? -12.651 5.405 9.517 1.00 96.69 215 GLN A CA 1
ATOM 1643 C C . GLN A 1 215 ? -11.811 6.640 9.188 1.00 96.69 215 GLN A C 1
ATOM 1645 O O . GLN A 1 215 ? -12.214 7.400 8.312 1.00 96.69 215 GLN A O 1
ATOM 1650 N N . ILE A 1 216 ? -10.642 6.816 9.810 1.00 96.50 216 ILE A N 1
ATOM 1651 C CA . ILE A 1 216 ? -9.747 7.948 9.516 1.00 96.50 216 ILE A CA 1
ATOM 1652 C C . ILE A 1 216 ? -9.341 7.931 8.037 1.00 96.50 216 ILE A C 1
ATOM 1654 O O . ILE A 1 216 ? -9.414 8.951 7.360 1.00 96.50 216 ILE A O 1
ATOM 1658 N N . ASN A 1 217 ? -8.992 6.769 7.483 1.00 95.44 217 ASN A N 1
ATOM 1659 C CA . ASN A 1 217 ? -8.607 6.644 6.073 1.00 95.44 217 ASN A CA 1
ATOM 1660 C C . ASN A 1 217 ? -9.749 6.963 5.088 1.00 95.44 217 ASN A C 1
ATOM 1662 O O . ASN A 1 217 ? -9.495 7.413 3.962 1.00 95.44 217 ASN A O 1
ATOM 1666 N N . SER A 1 218 ? -11.005 6.796 5.508 1.00 95.25 218 SER A N 1
ATOM 1667 C CA . SER A 1 218 ? -12.184 7.182 4.724 1.00 95.25 218 SER A CA 1
ATOM 1668 C C . SER A 1 218 ? -12.455 8.694 4.710 1.00 95.25 218 SER A C 1
ATOM 1670 O O . SER A 1 218 ? -13.158 9.173 3.823 1.00 95.25 218 SER A O 1
ATOM 1672 N N . GLU A 1 219 ? -11.864 9.469 5.625 1.00 96.31 219 GLU A N 1
ATOM 1673 C CA . GLU A 1 219 ? -12.153 10.900 5.771 1.00 96.31 219 GLU A CA 1
ATOM 1674 C C . GLU A 1 219 ? -11.736 11.746 4.561 1.00 96.31 219 GLU A C 1
ATOM 1676 O O . GLU A 1 219 ? -10.830 11.404 3.795 1.00 96.31 219 GLU A O 1
ATOM 1681 N N . SER A 1 220 ? -12.400 12.889 4.391 1.00 96.56 220 SER A N 1
ATOM 1682 C CA . SER A 1 220 ? -12.069 13.863 3.352 1.00 96.56 220 SER A CA 1
ATOM 1683 C C . SER A 1 220 ? -10.714 14.532 3.615 1.00 96.56 220 SER A C 1
ATOM 1685 O O . SER A 1 220 ? -10.259 14.614 4.755 1.00 96.56 220 SER A O 1
ATOM 1687 N N . ILE A 1 221 ? -10.079 15.067 2.566 1.00 96.81 221 ILE A N 1
ATOM 1688 C CA . ILE A 1 221 ? -8.813 15.808 2.698 1.00 96.81 221 ILE A CA 1
ATOM 1689 C C . ILE A 1 221 ? -8.915 16.940 3.742 1.00 96.81 221 ILE A C 1
ATOM 1691 O O . ILE A 1 221 ? -8.040 16.997 4.602 1.00 96.81 221 ILE A O 1
ATOM 1695 N N . PRO A 1 222 ? -9.968 17.790 3.771 1.00 97.62 222 PRO A N 1
ATOM 1696 C CA . PRO A 1 222 ? -10.101 18.816 4.809 1.00 97.62 222 PRO A CA 1
ATOM 1697 C C . PRO A 1 222 ? -10.147 18.265 6.241 1.00 97.62 222 PRO A C 1
ATOM 1699 O O . PRO A 1 222 ? -9.540 18.845 7.140 1.00 97.62 222 PRO A O 1
ATOM 1702 N N . ALA A 1 223 ? -10.828 17.136 6.464 1.00 97.19 223 ALA A N 1
ATOM 1703 C CA . ALA A 1 223 ? -10.884 16.499 7.780 1.00 97.19 223 ALA A CA 1
ATOM 1704 C C . ALA A 1 223 ? -9.517 15.922 8.189 1.00 97.19 223 ALA A C 1
ATOM 1706 O O . ALA A 1 223 ? -9.058 16.148 9.311 1.00 97.19 223 ALA A O 1
ATOM 1707 N N . LEU A 1 224 ? -8.816 15.274 7.252 1.00 97.25 224 LEU A N 1
ATOM 1708 C CA . LEU A 1 224 ? -7.450 14.790 7.462 1.00 97.25 224 LEU A CA 1
ATOM 1709 C C . LEU A 1 224 ? -6.483 15.936 7.779 1.00 97.25 224 LEU A C 1
ATOM 1711 O O . LEU A 1 224 ? -5.685 15.823 8.706 1.00 97.25 224 LEU A O 1
ATOM 1715 N N . VAL A 1 225 ? -6.583 17.057 7.058 1.00 96.88 225 VAL A N 1
ATOM 1716 C CA . VAL A 1 225 ? -5.802 18.276 7.316 1.00 96.88 225 VAL A CA 1
ATOM 1717 C C . VAL A 1 225 ? -6.044 18.789 8.734 1.00 96.88 225 VAL A C 1
ATOM 1719 O O . VAL A 1 225 ? -5.078 19.066 9.443 1.00 96.88 225 VAL A O 1
ATOM 1722 N N . ALA A 1 226 ? -7.301 18.860 9.179 1.00 95.19 226 ALA A N 1
ATOM 1723 C CA . ALA A 1 226 ? -7.630 19.297 10.534 1.00 95.19 226 ALA A CA 1
ATOM 1724 C C . ALA A 1 226 ? -7.006 18.384 11.604 1.00 95.19 226 ALA A C 1
ATOM 1726 O O . ALA A 1 226 ? -6.423 18.880 12.566 1.00 95.19 226 ALA A O 1
ATOM 1727 N N . ARG A 1 227 ? -7.051 17.057 11.412 1.00 95.31 227 ARG A N 1
ATOM 1728 C CA . ARG A 1 227 ? -6.407 16.092 12.322 1.00 95.31 227 ARG A CA 1
ATOM 1729 C C . ARG A 1 227 ? -4.890 16.220 12.337 1.00 95.31 227 ARG A C 1
ATOM 1731 O O . ARG A 1 227 ? -4.284 16.166 13.398 1.00 95.31 227 ARG A O 1
ATOM 1738 N N . VAL A 1 228 ? -4.269 16.378 11.169 1.00 95.19 228 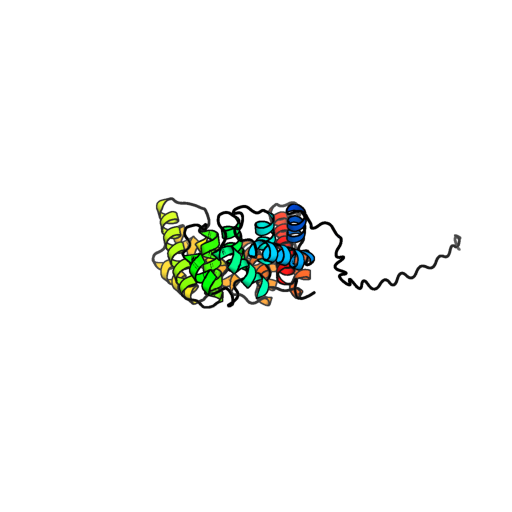VAL A N 1
ATOM 1739 C CA . VAL A 1 228 ? -2.814 16.544 11.043 1.00 95.19 228 VAL A CA 1
ATOM 1740 C C . VAL A 1 228 ? -2.352 17.856 11.685 1.00 95.19 228 VAL A C 1
ATOM 1742 O O . VAL A 1 228 ? -1.277 17.895 12.284 1.00 95.19 228 VAL A O 1
ATOM 1745 N N . ALA A 1 229 ? -3.159 18.913 11.608 1.00 92.94 229 ALA A N 1
ATOM 1746 C CA . ALA A 1 229 ? -2.857 20.207 12.208 1.00 92.94 229 ALA A CA 1
ATOM 1747 C C . ALA A 1 229 ? -2.996 20.230 13.741 1.00 92.94 229 ALA A C 1
ATOM 1749 O O . ALA A 1 229 ? -2.424 21.123 14.361 1.00 92.94 229 ALA A O 1
ATOM 1750 N N . ASP A 1 230 ? -3.705 19.270 14.350 1.00 91.38 230 ASP A N 1
ATOM 1751 C CA . ASP A 1 230 ? -3.880 19.180 15.803 1.00 91.38 230 ASP A CA 1
ATOM 1752 C C . ASP A 1 230 ? -2.538 18.884 16.507 1.00 91.38 230 ASP A C 1
ATOM 1754 O O . ASP A 1 230 ? -1.966 17.800 16.338 1.00 91.38 230 ASP A O 1
ATOM 1758 N N . PRO A 1 231 ? -1.998 19.827 17.298 1.00 89.31 231 PRO A N 1
ATOM 1759 C CA . PRO A 1 231 ? -0.705 19.665 17.944 1.00 89.31 231 PRO A CA 1
ATOM 1760 C C . PRO A 1 231 ? -0.799 19.006 19.331 1.00 89.31 231 PRO A C 1
ATOM 1762 O O . PRO A 1 231 ? 0.225 18.902 20.018 1.00 89.31 231 PRO A O 1
ATOM 1765 N N . THR A 1 232 ? -1.994 18.588 19.764 1.00 88.56 232 THR A N 1
ATOM 1766 C CA . THR A 1 232 ? -2.224 17.985 21.082 1.00 88.56 232 THR A CA 1
ATOM 1767 C C . THR A 1 232 ? -1.842 16.510 21.099 1.00 88.56 232 THR A C 1
ATOM 1769 O O . THR A 1 232 ? -2.110 15.750 20.166 1.00 88.56 232 THR A O 1
ATOM 1772 N N . ARG A 1 233 ? -1.217 16.050 22.189 1.00 81.12 233 ARG A N 1
ATOM 1773 C CA . ARG A 1 233 ? -0.759 14.653 22.270 1.00 81.12 233 ARG A CA 1
ATOM 1774 C C . ARG A 1 233 ? -1.909 13.667 22.476 1.00 81.12 233 ARG A C 1
ATOM 1776 O O . ARG A 1 233 ? -1.773 12.489 22.125 1.00 81.12 233 ARG A O 1
ATOM 1783 N N . ALA A 1 234 ? -3.024 14.144 23.028 1.00 82.38 234 ALA A N 1
ATOM 1784 C CA . ALA A 1 234 ? -4.202 13.344 23.352 1.00 82.38 234 ALA A CA 1
ATOM 1785 C C . ALA A 1 234 ? -4.689 12.491 22.169 1.00 82.38 234 ALA A C 1
ATOM 1787 O O . ALA A 1 234 ? -5.203 11.399 22.389 1.00 82.38 234 ALA A O 1
ATOM 1788 N N . ASN A 1 235 ? -4.454 12.941 20.931 1.00 79.94 235 ASN A N 1
ATOM 1789 C CA . ASN A 1 235 ? -4.849 12.230 19.719 1.00 79.94 235 ASN A CA 1
ATOM 1790 C C . ASN A 1 235 ? -3.671 11.837 18.811 1.00 79.94 235 ASN A C 1
ATOM 1792 O O . ASN A 1 235 ? -3.789 11.785 17.584 1.00 79.94 235 ASN A O 1
ATOM 1796 N N . SER A 1 236 ? -2.506 11.572 19.412 1.00 88.62 236 SER A N 1
ATOM 1797 C CA . SER A 1 236 ? -1.269 11.318 18.663 1.00 88.62 236 SER A CA 1
ATOM 1798 C C . SER A 1 236 ? -1.386 10.187 17.642 1.00 88.62 236 SER A C 1
ATOM 1800 O O . SER A 1 236 ? -0.926 10.339 16.511 1.00 88.62 236 SER A O 1
ATOM 1802 N N . TYR A 1 237 ? -2.062 9.095 18.004 1.00 89.25 237 TYR A N 1
ATOM 1803 C CA . TYR A 1 237 ? -2.322 7.974 17.103 1.00 89.25 237 TYR A CA 1
ATOM 1804 C C . TYR A 1 237 ? -3.101 8.404 15.853 1.00 89.25 237 TYR A C 1
ATOM 1806 O O . TYR A 1 237 ? -2.624 8.213 14.734 1.00 89.25 237 TYR A O 1
ATOM 1814 N N . ALA A 1 238 ? -4.248 9.070 16.030 1.00 91.44 238 ALA A N 1
ATOM 1815 C CA . ALA A 1 238 ? -5.059 9.509 14.901 1.00 91.44 238 ALA A CA 1
ATOM 1816 C C . ALA A 1 238 ? -4.326 10.525 14.021 1.00 91.44 238 ALA A C 1
ATOM 1818 O O . ALA A 1 238 ? -4.535 10.532 12.811 1.00 91.44 238 ALA A O 1
ATOM 1819 N N . ARG A 1 239 ? -3.443 11.355 14.595 1.00 94.12 239 ARG A N 1
ATOM 1820 C CA . ARG A 1 239 ? -2.607 12.281 13.822 1.00 94.12 239 ARG A CA 1
ATOM 1821 C C . ARG A 1 239 ? -1.652 11.538 12.889 1.00 94.12 239 ARG A C 1
ATOM 1823 O O . ARG A 1 239 ? -1.566 11.895 11.717 1.00 94.12 239 ARG A O 1
ATOM 1830 N N . TYR A 1 240 ? -0.970 10.494 13.369 1.00 94.31 240 TYR A N 1
ATOM 1831 C CA . TYR A 1 240 ? -0.100 9.666 12.523 1.00 94.31 240 TYR A CA 1
ATOM 1832 C C . TYR A 1 240 ? -0.893 8.923 11.443 1.00 94.31 240 TYR A C 1
ATOM 1834 O O . TYR A 1 240 ? -0.486 8.915 10.279 1.00 94.31 240 TYR A O 1
ATOM 1842 N N . THR A 1 241 ? -2.049 8.355 11.793 1.00 94.81 241 THR A N 1
ATOM 1843 C CA . THR A 1 241 ? -2.927 7.691 10.820 1.00 94.81 241 THR A CA 1
ATOM 1844 C C . THR A 1 241 ? -3.438 8.676 9.767 1.00 94.81 241 THR A C 1
ATOM 1846 O O . THR A 1 241 ? -3.395 8.373 8.573 1.00 94.81 241 THR A O 1
ATOM 1849 N N . ALA A 1 242 ? -3.846 9.880 10.176 1.00 96.19 242 ALA A N 1
ATOM 1850 C CA . ALA A 1 242 ? -4.297 10.932 9.271 1.00 96.19 242 ALA A CA 1
ATOM 1851 C C . ALA A 1 242 ? -3.168 11.431 8.361 1.00 96.19 242 ALA A C 1
ATOM 1853 O O . ALA A 1 242 ? -3.394 11.639 7.173 1.00 96.19 242 ALA A O 1
ATOM 1854 N N . LEU A 1 243 ? -1.942 11.550 8.877 1.00 96.00 243 LEU A N 1
ATOM 1855 C CA . LEU A 1 243 ? -0.755 11.912 8.101 1.00 96.00 243 LEU A CA 1
ATOM 1856 C C . LEU A 1 243 ? -0.457 10.876 7.008 1.00 96.00 243 LEU A C 1
ATOM 1858 O O . LEU A 1 243 ? -0.226 11.230 5.851 1.00 96.00 243 LEU A O 1
ATOM 1862 N N . ALA A 1 244 ? -0.528 9.589 7.355 1.00 95.12 244 ALA A N 1
ATOM 1863 C CA . ALA A 1 244 ? -0.365 8.499 6.399 1.00 95.12 244 ALA A CA 1
ATOM 1864 C C . ALA A 1 244 ? -1.508 8.454 5.369 1.00 95.12 244 ALA A C 1
ATOM 1866 O O . ALA A 1 244 ? -1.271 8.166 4.199 1.00 95.12 244 ALA A O 1
ATOM 1867 N N . ALA A 1 245 ? -2.750 8.729 5.774 1.00 96.12 245 ALA A N 1
ATOM 1868 C CA . ALA A 1 245 ? -3.873 8.838 4.845 1.00 96.12 245 ALA A CA 1
ATOM 1869 C C . ALA A 1 245 ? -3.694 10.032 3.892 1.00 96.12 245 ALA A C 1
ATOM 1871 O O . ALA A 1 245 ? -3.916 9.905 2.686 1.00 96.12 245 ALA A O 1
ATOM 1872 N N . LEU A 1 246 ? -3.226 11.171 4.410 1.00 95.75 246 LEU A N 1
ATOM 1873 C CA . LEU A 1 246 ? -2.992 12.381 3.632 1.00 95.75 246 LEU A CA 1
ATOM 1874 C C . LEU A 1 246 ? -1.869 12.198 2.608 1.00 95.75 246 LEU A C 1
ATOM 1876 O O . LEU A 1 246 ? -2.002 12.684 1.494 1.00 95.75 246 LEU A O 1
ATOM 1880 N N . SER A 1 247 ? -0.818 11.430 2.908 1.00 93.94 247 SER A N 1
ATOM 1881 C CA . SER A 1 247 ? 0.228 11.137 1.915 1.00 93.94 247 SER A CA 1
ATOM 1882 C C . SER A 1 247 ? -0.282 10.333 0.707 1.00 93.94 247 SER A C 1
ATOM 1884 O O . SER A 1 247 ? 0.202 10.500 -0.415 1.00 93.94 247 SER A O 1
ATOM 1886 N N . ARG A 1 248 ? -1.295 9.480 0.918 1.00 91.25 248 ARG A N 1
ATOM 1887 C CA . ARG A 1 248 ? -1.932 8.660 -0.127 1.00 91.25 248 ARG A CA 1
ATOM 1888 C C . ARG A 1 248 ? -3.063 9.356 -0.877 1.00 91.25 248 ARG A C 1
ATOM 1890 O O . ARG A 1 248 ? -3.381 8.928 -1.980 1.00 91.25 248 ARG A O 1
ATOM 1897 N N . LYS A 1 249 ? -3.704 10.364 -0.284 1.00 92.50 249 LYS A N 1
ATOM 1898 C CA . LYS A 1 249 ? -4.901 11.017 -0.852 1.00 92.50 249 LYS A CA 1
ATOM 1899 C C . LYS A 1 249 ? -4.657 12.460 -1.273 1.00 92.50 249 LYS A C 1
ATOM 1901 O O . LYS A 1 249 ? -5.288 12.913 -2.218 1.00 92.50 249 LYS A O 1
ATOM 1906 N N . GLY A 1 250 ? -3.777 13.156 -0.564 1.00 92.44 250 GLY A N 1
ATOM 1907 C CA . GLY A 1 250 ? -3.442 14.548 -0.811 1.00 92.44 250 GLY A CA 1
ATOM 1908 C C . GLY A 1 250 ? -2.668 14.753 -2.106 1.00 92.44 250 GLY A C 1
ATOM 1909 O O . GLY A 1 250 ? -2.200 13.798 -2.743 1.00 92.44 250 GLY A O 1
ATOM 1910 N N . ASP A 1 251 ? -2.548 16.026 -2.449 1.00 92.69 251 ASP A N 1
ATOM 1911 C CA . ASP A 1 251 ? -1.866 16.552 -3.620 1.00 92.69 251 ASP A CA 1
ATOM 1912 C C . ASP A 1 251 ? -0.925 17.709 -3.230 1.00 92.69 251 ASP A C 1
ATOM 1914 O O . ASP A 1 251 ? -0.641 17.956 -2.049 1.00 92.69 251 ASP A O 1
ATOM 1918 N N . HIS A 1 252 ? -0.421 18.425 -4.237 1.00 91.94 252 HIS A N 1
ATOM 1919 C CA . HIS A 1 252 ? 0.502 19.547 -4.070 1.00 91.94 252 HIS A CA 1
ATOM 1920 C C . HIS A 1 252 ? -0.003 20.641 -3.118 1.00 91.94 252 HIS A C 1
ATOM 1922 O O . HIS A 1 252 ? 0.808 21.293 -2.459 1.00 91.94 252 HIS A O 1
ATOM 1928 N N . GLN A 1 253 ? -1.321 20.819 -2.969 1.00 94.25 253 GLN A N 1
ATOM 1929 C CA . GLN A 1 253 ? -1.896 21.829 -2.076 1.00 94.25 253 GLN A CA 1
ATOM 1930 C C . GLN A 1 253 ? -1.599 21.548 -0.596 1.00 94.25 253 GLN A C 1
ATOM 1932 O O . GLN A 1 253 ? -1.609 22.472 0.216 1.00 94.25 253 GLN A O 1
ATOM 1937 N N . GLN A 1 254 ? -1.323 20.294 -0.221 1.00 95.56 254 GLN A N 1
ATOM 1938 C CA . GLN A 1 254 ? -1.011 19.927 1.164 1.00 95.56 254 GLN A CA 1
ATOM 1939 C C . GLN A 1 254 ? 0.487 19.948 1.492 1.00 95.56 254 GLN A C 1
ATOM 1941 O O . GLN A 1 254 ? 0.846 19.779 2.658 1.00 95.56 254 GLN A O 1
ATOM 1946 N N . LEU A 1 255 ? 1.373 20.193 0.520 1.00 94.50 255 LEU A N 1
ATOM 1947 C CA . LEU A 1 255 ? 2.819 20.172 0.763 1.00 94.50 255 LEU A CA 1
ATOM 1948 C C . LEU A 1 255 ? 3.262 21.223 1.782 1.00 94.50 255 LEU A C 1
ATOM 1950 O O . LEU A 1 255 ? 3.995 20.879 2.706 1.00 94.50 255 LEU A O 1
ATOM 1954 N N . ALA A 1 256 ? 2.774 22.462 1.663 1.00 94.00 256 ALA A N 1
ATOM 1955 C CA . ALA A 1 256 ? 3.138 23.544 2.579 1.00 94.00 256 ALA A CA 1
ATOM 1956 C C . ALA A 1 256 ? 2.772 23.203 4.035 1.00 94.00 256 ALA A C 1
ATOM 1958 O O . ALA A 1 256 ? 3.601 23.318 4.931 1.00 94.00 256 ALA A O 1
ATOM 1959 N N . LEU A 1 257 ? 1.562 22.675 4.258 1.00 94.88 257 LEU A N 1
ATOM 1960 C CA . LEU A 1 257 ? 1.121 22.212 5.578 1.00 94.88 257 LEU A CA 1
ATOM 1961 C C . LEU A 1 257 ? 2.055 21.143 6.160 1.00 94.88 257 LEU A C 1
ATOM 1963 O O . LEU A 1 257 ? 2.366 21.173 7.346 1.00 94.88 257 LEU A O 1
ATOM 1967 N N . LEU A 1 258 ? 2.454 20.167 5.344 1.00 94.81 258 LEU A N 1
ATOM 1968 C CA . LEU A 1 258 ? 3.283 19.050 5.791 1.00 94.81 258 LEU A CA 1
ATOM 1969 C C . LEU A 1 258 ? 4.732 19.473 6.063 1.00 94.81 258 LEU A C 1
ATOM 1971 O O . LEU A 1 258 ? 5.372 18.927 6.960 1.00 94.81 258 LEU A O 1
ATOM 1975 N N . GLN A 1 259 ? 5.247 20.440 5.304 1.00 94.44 259 GLN A N 1
ATOM 1976 C CA . GLN A 1 259 ? 6.586 21.000 5.494 1.00 94.44 259 GLN A CA 1
ATOM 1977 C C . GLN A 1 259 ? 6.665 21.868 6.754 1.00 94.44 259 GLN A C 1
ATOM 1979 O O . GLN A 1 259 ? 7.633 21.751 7.505 1.00 94.44 259 GLN A O 1
ATOM 1984 N N . ASP A 1 260 ? 5.614 22.646 7.020 1.00 93.31 260 ASP A N 1
ATOM 1985 C CA . ASP A 1 260 ? 5.508 23.549 8.172 1.00 93.31 260 ASP A CA 1
ATOM 1986 C C . ASP A 1 260 ? 4.677 22.946 9.320 1.00 93.31 260 ASP A C 1
ATOM 1988 O O . ASP A 1 260 ? 4.053 23.655 10.123 1.00 93.31 260 ASP A O 1
ATOM 1992 N N . LEU A 1 261 ? 4.651 21.610 9.401 1.00 93.62 261 LEU A N 1
ATOM 1993 C CA . LEU A 1 261 ? 3.832 20.888 10.363 1.00 93.62 261 LEU A CA 1
ATOM 1994 C C . LEU A 1 261 ? 4.223 21.250 11.800 1.00 93.62 261 LEU A C 1
ATOM 1996 O O . LEU A 1 261 ? 5.368 21.072 12.222 1.00 93.62 261 LEU A O 1
ATOM 2000 N N . GLN A 1 262 ? 3.240 21.710 12.575 1.00 91.38 262 GLN A N 1
ATOM 2001 C CA . GLN A 1 262 ? 3.470 22.130 13.953 1.00 91.38 262 GLN A CA 1
ATOM 2002 C C . GLN A 1 262 ? 3.941 20.956 14.829 1.00 91.38 262 GLN A C 1
ATOM 2004 O O . GLN A 1 262 ? 3.346 19.872 14.770 1.00 91.38 262 GLN A O 1
ATOM 2009 N N . PRO A 1 263 ? 4.971 21.152 15.673 1.00 92.00 263 PRO A N 1
ATOM 2010 C CA . PRO A 1 263 ? 5.422 20.128 16.607 1.00 92.00 263 PRO A CA 1
ATOM 2011 C C . PRO A 1 263 ? 4.350 19.840 17.666 1.00 92.00 263 PRO A C 1
ATOM 2013 O O . PRO A 1 263 ? 3.367 20.567 17.811 1.00 92.00 263 PRO A O 1
ATOM 2016 N N . TRP A 1 264 ? 4.546 18.780 18.445 1.00 92.56 264 TRP A N 1
ATOM 2017 C CA . TRP A 1 264 ? 3.734 18.553 19.641 1.00 92.56 264 TRP A CA 1
ATOM 2018 C C . TRP A 1 264 ? 3.929 19.706 20.630 1.00 92.56 264 TRP A C 1
ATOM 2020 O O . TRP A 1 264 ? 5.068 20.002 20.990 1.00 92.56 264 TRP A O 1
ATOM 2030 N N . GLN A 1 265 ? 2.844 20.329 21.094 1.00 90.81 265 GLN A N 1
ATOM 2031 C CA . GLN A 1 265 ? 2.921 21.452 22.045 1.00 90.81 265 GLN A CA 1
ATOM 2032 C C . GLN A 1 265 ? 3.490 21.039 23.410 1.00 90.81 265 GLN A C 1
ATOM 2034 O O . GLN A 1 265 ? 4.135 21.830 24.090 1.00 90.81 265 GLN A O 1
ATOM 2039 N N . GLU A 1 266 ? 3.259 19.789 23.805 1.00 91.62 266 GLU A N 1
ATOM 2040 C CA . GLU A 1 266 ? 3.549 19.277 25.148 1.00 91.62 266 GLU A CA 1
ATOM 2041 C C . GLU A 1 266 ? 4.946 18.647 25.282 1.00 91.62 266 GLU A C 1
ATOM 2043 O O . GLU A 1 266 ? 5.301 18.170 26.360 1.00 91.62 266 GLU A O 1
ATOM 2048 N N . LEU A 1 267 ? 5.730 18.572 24.199 1.00 89.69 267 LEU A N 1
ATOM 2049 C CA . LEU A 1 267 ? 6.978 17.804 24.171 1.00 89.69 267 LEU A CA 1
ATOM 2050 C C . LEU A 1 267 ? 8.185 18.675 23.814 1.00 89.69 267 LEU A C 1
ATOM 2052 O O . LEU A 1 267 ? 8.099 19.479 22.883 1.00 89.69 267 LEU A O 1
ATOM 2056 N N . PRO A 1 268 ? 9.341 18.464 24.468 1.00 90.56 268 PRO A N 1
ATOM 2057 C CA . PRO A 1 268 ? 10.567 19.166 24.112 1.00 90.56 268 PRO A CA 1
ATOM 2058 C C . PRO A 1 268 ? 11.026 18.771 22.703 1.00 90.56 268 PRO A C 1
ATOM 2060 O O . PRO A 1 268 ? 10.701 17.691 22.210 1.00 90.56 268 PRO A O 1
ATOM 2063 N N . ALA A 1 269 ? 11.774 19.656 22.039 1.00 88.12 269 ALA A N 1
ATOM 2064 C CA . ALA A 1 269 ? 12.115 19.537 20.617 1.00 88.12 269 ALA A CA 1
ATOM 2065 C C . ALA A 1 269 ? 12.926 18.273 20.253 1.00 88.12 269 ALA A C 1
ATOM 2067 O O . ALA A 1 269 ? 12.854 17.788 19.119 1.00 88.12 269 ALA A O 1
ATOM 2068 N N . ASP A 1 270 ? 13.690 17.740 21.203 1.00 90.44 270 ASP A N 1
ATOM 2069 C CA . ASP A 1 270 ? 14.520 16.539 21.083 1.00 90.44 270 ASP A CA 1
ATOM 2070 C C . ASP A 1 270 ? 13.775 15.240 21.434 1.00 90.44 270 ASP A C 1
ATOM 2072 O O . ASP A 1 270 ? 14.308 14.146 21.244 1.00 90.44 270 ASP A O 1
ATOM 2076 N N . HIS A 1 271 ? 12.522 15.329 21.890 1.00 93.75 271 HIS A N 1
ATOM 2077 C CA . HIS A 1 271 ? 11.729 14.157 22.232 1.00 93.75 271 HIS A CA 1
ATOM 2078 C C . HIS A 1 271 ? 11.538 13.242 21.011 1.00 93.75 271 HIS A C 1
ATOM 2080 O O . HIS A 1 271 ? 11.199 13.698 19.916 1.00 93.75 271 HIS A O 1
ATOM 2086 N N . ALA A 1 272 ? 11.656 11.925 21.204 1.00 91.75 272 ALA A N 1
ATOM 2087 C CA . ALA A 1 272 ? 11.576 10.937 20.122 1.00 91.75 272 ALA A CA 1
ATOM 2088 C C . ALA A 1 272 ? 10.303 11.068 19.260 1.00 91.75 272 ALA A C 1
ATOM 2090 O O . ALA A 1 272 ? 10.354 10.948 18.041 1.00 91.75 272 ALA A O 1
ATOM 2091 N N . GLN A 1 273 ? 9.163 11.395 19.875 1.00 90.62 273 GLN A N 1
ATOM 2092 C CA . GLN A 1 273 ? 7.901 11.642 19.156 1.00 90.62 273 GLN A CA 1
ATOM 2093 C C . GLN A 1 273 ? 7.931 12.897 18.261 1.00 90.62 273 GLN A C 1
ATOM 2095 O O . GLN A 1 273 ? 7.271 12.915 17.225 1.00 90.62 273 GLN A O 1
ATOM 2100 N N . GLN A 1 274 ? 8.716 13.930 18.598 1.00 92.50 274 GLN A N 1
ATOM 2101 C CA . GLN A 1 274 ? 8.935 15.071 17.697 1.00 92.50 274 GLN A CA 1
ATOM 2102 C C . GLN A 1 274 ? 9.766 14.658 16.482 1.00 92.50 274 GLN A C 1
ATOM 2104 O O . GLN A 1 274 ? 9.511 15.099 15.362 1.00 92.50 274 GLN A O 1
ATOM 2109 N N . VAL A 1 275 ? 10.782 13.813 16.691 1.00 92.00 275 VAL A N 1
ATOM 2110 C CA . VAL A 1 275 ? 11.606 13.264 15.604 1.00 92.00 275 VAL A CA 1
ATOM 2111 C C . VAL A 1 275 ? 10.748 12.393 14.685 1.00 92.00 275 VAL A C 1
ATOM 2113 O O . VAL A 1 275 ? 10.757 12.598 13.475 1.00 92.00 275 VAL A O 1
ATOM 2116 N N . ALA A 1 276 ? 9.944 11.493 15.258 1.00 92.81 276 ALA A N 1
ATOM 2117 C CA . ALA A 1 276 ? 9.046 10.617 14.511 1.00 92.81 276 ALA A CA 1
ATOM 2118 C C . A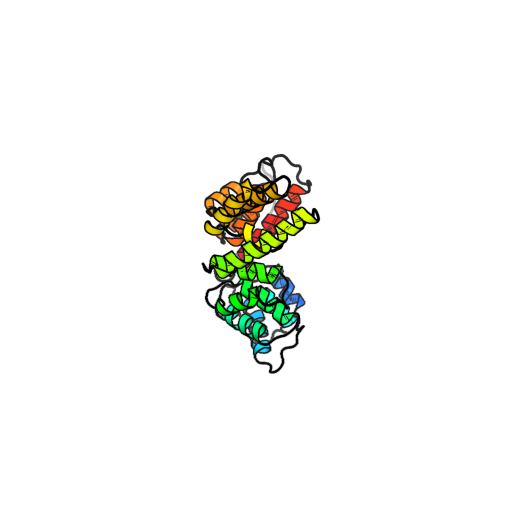LA A 1 276 ? 7.995 11.400 13.709 1.00 92.81 276 ALA A C 1
ATOM 2120 O O . ALA A 1 276 ? 7.749 11.076 12.551 1.00 92.81 276 ALA A O 1
ATOM 2121 N N . LEU A 1 277 ? 7.407 12.456 14.286 1.00 93.88 277 LEU A N 1
ATOM 2122 C CA . LEU A 1 277 ? 6.462 13.323 13.572 1.00 93.88 277 LEU A CA 1
ATOM 2123 C C . LEU A 1 277 ? 7.120 14.014 12.370 1.00 93.88 277 LEU A C 1
ATOM 2125 O O . LEU A 1 277 ? 6.572 13.982 11.271 1.00 93.88 277 LEU A O 1
ATOM 2129 N N . ARG A 1 278 ? 8.315 14.589 12.560 1.00 93.44 278 ARG A N 1
ATOM 2130 C CA . ARG A 1 278 ? 9.074 15.229 11.473 1.00 93.44 278 ARG A CA 1
ATOM 2131 C C . ARG A 1 278 ? 9.430 14.243 10.367 1.00 93.44 278 ARG A C 1
ATOM 2133 O O . ARG A 1 278 ? 9.326 14.593 9.196 1.00 93.44 278 ARG A O 1
ATOM 2140 N N . GLN A 1 279 ? 9.843 13.030 10.728 1.00 94.38 279 GLN A N 1
ATOM 2141 C CA . GLN A 1 279 ? 10.159 11.997 9.748 1.00 94.38 279 GLN A CA 1
ATOM 2142 C C . GLN A 1 279 ? 8.913 11.597 8.955 1.00 94.38 279 GLN A C 1
ATOM 2144 O O . GLN A 1 279 ? 8.928 11.663 7.731 1.00 94.38 279 GLN A O 1
ATOM 2149 N N . ALA A 1 280 ? 7.807 11.302 9.639 1.00 94.81 280 ALA A N 1
ATOM 2150 C CA . ALA A 1 280 ? 6.565 10.920 8.981 1.00 94.81 280 ALA A CA 1
ATOM 2151 C C . ALA A 1 280 ? 6.029 12.028 8.052 1.00 94.81 280 ALA A C 1
ATOM 2153 O O . ALA A 1 280 ? 5.506 11.737 6.978 1.00 94.81 280 ALA A O 1
ATOM 2154 N N . ALA A 1 281 ? 6.194 13.303 8.425 1.00 95.81 281 ALA A N 1
ATOM 2155 C CA . ALA A 1 281 ? 5.804 14.431 7.582 1.00 95.81 281 ALA A CA 1
ATOM 2156 C C . ALA A 1 281 ? 6.681 14.542 6.323 1.00 95.81 281 ALA A C 1
ATOM 2158 O O . ALA A 1 281 ? 6.163 14.750 5.226 1.00 95.81 281 ALA A O 1
ATOM 2159 N N . ARG A 1 282 ? 7.999 14.335 6.452 1.00 95.06 282 ARG A N 1
ATOM 2160 C CA . ARG A 1 282 ? 8.921 14.275 5.304 1.00 95.06 282 ARG A CA 1
ATOM 2161 C C . ARG A 1 282 ? 8.577 13.123 4.363 1.00 95.06 282 ARG A C 1
ATOM 2163 O O . ARG A 1 282 ? 8.496 13.337 3.155 1.00 95.06 282 ARG A O 1
ATOM 2170 N N . ASP A 1 283 ? 8.312 11.939 4.905 1.00 94.06 283 ASP A N 1
ATOM 2171 C CA . ASP A 1 283 ? 7.927 10.765 4.116 1.00 94.06 283 ASP A CA 1
ATOM 2172 C C . ASP A 1 283 ? 6.596 11.000 3.385 1.00 94.06 283 ASP A C 1
ATOM 2174 O O . ASP A 1 283 ? 6.432 10.605 2.225 1.00 94.06 283 ASP A O 1
ATOM 2178 N N . ALA A 1 284 ? 5.656 11.703 4.029 1.00 94.75 284 ALA A N 1
ATOM 2179 C CA . ALA A 1 284 ? 4.403 12.115 3.409 1.00 94.75 284 ALA A CA 1
ATOM 2180 C C . ALA A 1 284 ? 4.629 13.079 2.233 1.00 94.75 284 ALA A C 1
ATOM 2182 O O . ALA A 1 284 ? 4.085 12.847 1.154 1.00 94.75 284 ALA A O 1
ATOM 2183 N N . VAL A 1 285 ? 5.479 14.098 2.405 1.00 94.50 285 VAL A N 1
ATOM 2184 C CA . VAL A 1 285 ? 5.872 15.040 1.339 1.00 94.50 285 VAL A CA 1
ATOM 2185 C C . VAL A 1 285 ? 6.492 14.307 0.151 1.00 94.50 285 VAL A C 1
ATOM 2187 O O . VAL A 1 285 ? 6.078 14.527 -0.986 1.00 94.50 285 VAL A O 1
ATOM 2190 N N . LEU A 1 286 ? 7.451 13.409 0.395 1.00 91.81 286 LEU A N 1
ATOM 2191 C CA . LEU A 1 286 ? 8.094 12.627 -0.667 1.00 91.81 286 LEU A CA 1
ATOM 2192 C C . LEU A 1 286 ? 7.094 11.716 -1.383 1.00 91.81 286 LEU A C 1
ATOM 2194 O O . LEU A 1 286 ? 7.155 11.552 -2.597 1.00 91.81 286 LEU A O 1
ATOM 2198 N N . THR A 1 287 ? 6.148 11.128 -0.653 1.00 91.25 287 THR A N 1
ATOM 2199 C CA . THR A 1 287 ? 5.101 10.282 -1.241 1.00 91.25 287 THR A CA 1
ATOM 2200 C C . THR A 1 287 ? 4.158 11.082 -2.138 1.00 91.25 287 THR A C 1
ATOM 2202 O O . THR A 1 287 ? 3.876 10.638 -3.249 1.00 91.25 287 THR A O 1
ATOM 2205 N N . ILE A 1 288 ? 3.719 12.267 -1.701 1.00 91.75 288 ILE A N 1
ATOM 2206 C CA . ILE A 1 288 ? 2.877 13.154 -2.516 1.00 91.75 288 ILE A CA 1
ATOM 2207 C C . ILE A 1 288 ? 3.631 13.586 -3.771 1.00 91.75 288 ILE A C 1
ATOM 2209 O O . ILE A 1 288 ? 3.119 13.398 -4.869 1.00 91.75 288 ILE A O 1
ATOM 2213 N N . ARG A 1 289 ? 4.870 14.077 -3.631 1.00 89.56 289 ARG A N 1
ATOM 2214 C CA . ARG A 1 289 ? 5.698 14.482 -4.778 1.00 89.56 289 ARG A CA 1
ATOM 2215 C C . ARG A 1 289 ? 5.842 13.363 -5.798 1.00 89.56 289 ARG A C 1
ATOM 2217 O O . ARG A 1 289 ? 5.624 13.600 -6.978 1.00 89.56 289 ARG A O 1
ATOM 2224 N N . ARG A 1 290 ? 6.115 12.137 -5.336 1.00 86.81 290 ARG A N 1
ATOM 2225 C CA . ARG A 1 290 ? 6.212 10.972 -6.222 1.00 86.81 290 ARG A CA 1
ATOM 2226 C C . ARG A 1 290 ? 4.912 10.705 -6.978 1.00 86.81 290 ARG A C 1
ATOM 2228 O O . ARG A 1 290 ? 4.912 10.539 -8.190 1.00 86.81 290 ARG A O 1
ATOM 2235 N N . ARG A 1 291 ? 3.776 10.706 -6.284 1.00 87.12 291 ARG A N 1
ATOM 2236 C CA . ARG A 1 291 ? 2.473 10.487 -6.932 1.00 87.12 291 ARG A CA 1
ATOM 2237 C C . ARG A 1 291 ? 2.101 11.611 -7.903 1.00 87.12 291 ARG A C 1
ATOM 2239 O O . ARG A 1 291 ? 1.445 11.354 -8.906 1.00 87.12 291 ARG A O 1
ATOM 2246 N N . CYS A 1 292 ? 2.521 12.840 -7.615 1.00 81.88 292 CYS A N 1
ATOM 2247 C CA . CYS A 1 292 ? 2.195 14.029 -8.398 1.00 81.88 292 CYS A CA 1
ATOM 2248 C C . CYS A 1 292 ? 3.272 14.419 -9.425 1.00 81.88 292 CYS A C 1
ATOM 2250 O O . CYS A 1 292 ? 3.176 15.495 -10.009 1.00 81.88 292 CYS A O 1
ATOM 2252 N N . TRP A 1 293 ? 4.243 13.543 -9.708 1.00 76.31 293 TRP A N 1
ATOM 2253 C CA . TRP A 1 293 ? 5.306 13.752 -10.701 1.00 76.31 293 TRP A CA 1
ATOM 2254 C C . TRP A 1 293 ? 4.815 14.084 -12.125 1.00 76.31 293 TRP A C 1
ATOM 2256 O O . TRP A 1 293 ? 5.597 14.546 -12.945 1.00 76.31 293 TRP A O 1
ATOM 2266 N N . GLN A 1 294 ? 3.538 13.847 -12.439 1.00 60.47 294 GLN A N 1
ATOM 2267 C CA . GLN A 1 294 ? 2.929 14.176 -13.736 1.00 60.47 294 GLN A CA 1
ATOM 2268 C C . GLN A 1 294 ? 2.323 15.589 -13.808 1.00 60.47 294 GLN A C 1
ATOM 2270 O O . GLN A 1 294 ? 1.887 15.997 -14.881 1.00 60.47 294 GLN A O 1
ATOM 2275 N N . ALA A 1 295 ? 2.222 16.296 -12.679 1.00 51.56 295 ALA A N 1
ATOM 2276 C CA . ALA A 1 295 ? 1.530 17.583 -12.572 1.00 51.56 295 ALA A CA 1
ATOM 2277 C C . ALA A 1 295 ? 2.475 18.803 -12.565 1.00 51.56 295 ALA A C 1
ATOM 2279 O O . ALA A 1 295 ? 2.005 19.920 -12.353 1.00 51.56 295 ALA A O 1
ATOM 2280 N N . GLU A 1 296 ? 3.776 18.587 -12.779 1.00 43.47 296 GLU A N 1
ATOM 2281 C CA . GLU A 1 296 ? 4.826 19.613 -12.904 1.00 43.47 296 GLU A CA 1
ATOM 2282 C C . GLU A 1 296 ? 5.422 19.594 -14.317 1.00 43.47 296 GLU A C 1
ATOM 2284 O O . GLU A 1 296 ? 5.675 20.696 -14.854 1.00 43.47 296 GLU A O 1
#